Protein AF-A0A139IJT9-F1 (afdb_monomer)

Radius of gyration: 31.87 Å; Cα contacts (8 Å, |Δi|>4): 300; chains: 1; bounding box: 94×82×77 Å

Organism: NCBI:txid113226

Mean predicted aligned error: 17.64 Å

pLDDT: mean 74.81, std 27.07, range [26.08, 98.56]

Solvent-accessible surface area (backbone atoms only — not comparable to full-atom values): 23731 Å² total; per-residue (Å²): 140,81,83,89,80,87,85,88,84,86,91,84,90,89,86,79,89,86,88,83,82,89,83,91,84,87,86,88,82,85,86,82,88,84,89,81,90,80,89,80,88,77,82,82,78,90,74,86,84,81,86,84,83,85,89,87,87,83,92,83,89,82,85,87,80,92,75,94,77,82,87,76,87,79,82,94,80,88,83,84,88,76,68,88,77,76,73,82,78,80,89,88,90,90,89,87,88,88,88,87,82,89,81,96,64,80,80,74,47,62,68,52,73,66,59,45,50,51,52,51,50,55,52,36,74,78,42,70,85,52,47,64,72,57,44,52,53,46,43,36,70,78,69,54,40,60,73,55,68,67,59,48,55,73,76,45,77,50,50,70,63,70,74,36,78,76,80,61,78,70,50,59,68,57,50,29,58,72,38,63,57,55,91,58,29,40,63,54,50,54,56,43,41,76,73,42,96,34,70,45,75,47,76,32,72,86,74,34,26,32,36,31,32,55,32,74,74,52,41,52,56,45,52,55,24,48,58,56,46,63,76,52,47,92,68,71,52,82,89,44,33,65,64,51,36,69,32,67,48,54,44,53,50,47,23,52,53,51,36,50,30,60,73,72,70,51,54,70,69,55,58,26,36,52,47,22,54,40,59,67,35,63,49,88,65,42,69,84,41,67,66,74,49,70,62,71,70,36,52,51,54,50,50,52,48,50,52,53,50,51,53,53,50,56,60,45,53,74,40,90,72,33,63,82,78,51,59,53,49,98,86,66,49,75,64,83,49,58,75,60,67,32,88,73,20,60,50,46,28,35,16,38,59,90,79,66,65,56,71,79,47,76,113

Secondary structure (DSSP, 8-state):
--------------------------------------------------PPPP----------------PPPPP--------SSSSS-----------------SPP----HHHHHHHHHHHHHH-TT--HHHHHHHHHHHS-----HHHHHHHS--HHHHHS-TTS---HHHHHHHHT--SSHHHHHHHHHHH-SSSEEEPPSTTEEEEEEE-HHHHHHHHHHHHHHHTTGGG--GGGHHHHHT-HHHHHHHHHHHHHHHHHT--HHHHHHHHHHHH-S-GGGSPPPGGG--SHHHHHHHHHHHHHHHHHHHHHTTSTTGGGTS-B-TTS-B---HHHHSTT-EEEEEEETTTS--EEEE-

Structure (mmCIF, N/CA/C/O backbone):
data_AF-A0A139IJT9-F1
#
_entry.id   AF-A0A139IJT9-F1
#
loop_
_atom_site.group_PDB
_atom_site.id
_atom_site.type_symbol
_atom_site.label_atom_id
_atom_site.label_alt_id
_atom_site.label_comp_id
_atom_site.label_asym_id
_atom_site.label_entity_id
_atom_site.label_seq_id
_atom_site.pdbx_PDB_ins_code
_atom_site.Cartn_x
_atom_site.Cartn_y
_atom_site.Cartn_z
_atom_site.occupancy
_atom_site.B_iso_or_equiv
_atom_site.auth_seq_id
_atom_site.auth_comp_id
_atom_site.auth_asym_id
_atom_site.auth_atom_id
_atom_site.pdbx_PDB_model_num
ATOM 1 N N . MET A 1 1 ? -44.123 -50.759 -25.591 1.00 40.34 1 MET A N 1
ATOM 2 C CA . MET A 1 1 ? -42.936 -51.430 -26.160 1.00 40.34 1 MET A CA 1
ATOM 3 C C . MET A 1 1 ? -41.703 -50.668 -25.683 1.00 40.34 1 MET A C 1
ATOM 5 O O . MET A 1 1 ? -41.450 -49.578 -26.165 1.00 40.34 1 MET A O 1
ATOM 9 N N . THR A 1 2 ? -41.331 -50.909 -24.425 1.00 38.38 2 THR A N 1
ATOM 10 C CA . THR A 1 2 ? -40.143 -51.664 -23.953 1.00 38.38 2 THR A CA 1
ATOM 11 C C . THR A 1 2 ? -38.855 -50.833 -23.957 1.00 38.38 2 THR A C 1
ATOM 13 O O . THR A 1 2 ? -38.176 -50.696 -24.966 1.00 38.38 2 THR A O 1
ATOM 16 N N . ARG A 1 3 ? -38.552 -50.288 -22.769 1.00 34.94 3 ARG A N 1
ATOM 17 C CA . ARG A 1 3 ? -37.244 -49.775 -22.333 1.00 34.94 3 ARG A CA 1
ATOM 18 C C . ARG A 1 3 ? -36.203 -50.904 -22.323 1.00 34.94 3 ARG A C 1
ATOM 20 O O . ARG A 1 3 ? -36.586 -52.033 -22.017 1.00 34.94 3 ARG A O 1
ATOM 27 N N . PRO A 1 4 ? -34.905 -50.594 -22.433 1.00 52.00 4 PRO A N 1
ATOM 28 C CA . PRO A 1 4 ? -33.875 -51.346 -21.748 1.00 52.00 4 PRO A CA 1
ATOM 29 C C . PRO A 1 4 ? -33.523 -50.683 -20.412 1.00 52.00 4 PRO A C 1
ATOM 31 O O . PRO A 1 4 ? -33.522 -49.463 -20.244 1.00 52.00 4 PRO A O 1
ATOM 34 N N . SER A 1 5 ? -33.276 -51.551 -19.448 1.00 44.78 5 SER A N 1
ATOM 35 C CA . SER A 1 5 ? -33.033 -51.302 -18.038 1.00 44.78 5 SER A CA 1
ATOM 36 C C . SER A 1 5 ? -31.647 -51.810 -17.645 1.00 44.78 5 SER A C 1
ATOM 38 O O . SER A 1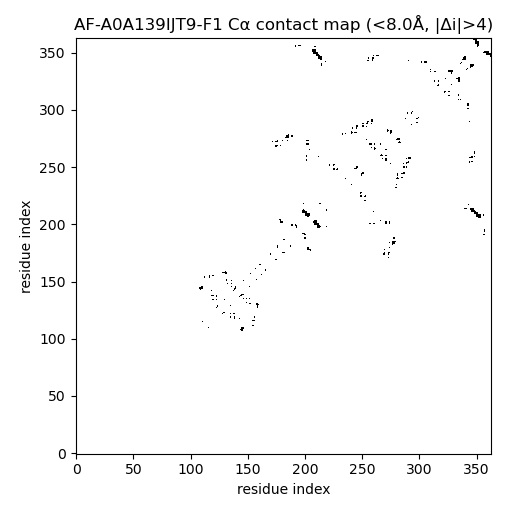 5 ? -31.200 -52.802 -18.213 1.00 44.78 5 SER A O 1
ATOM 40 N N . GLN A 1 6 ? -31.125 -51.243 -16.551 1.00 35.94 6 GLN A N 1
ATOM 41 C CA . GLN A 1 6 ? -30.057 -51.762 -15.678 1.00 35.94 6 GLN A CA 1
ATOM 42 C C . GLN A 1 6 ? -28.614 -51.537 -16.187 1.00 35.94 6 GLN A C 1
ATOM 44 O O . GLN A 1 6 ? -28.361 -51.607 -17.377 1.00 35.94 6 GLN A O 1
ATOM 49 N N . GLN A 1 7 ? -27.620 -51.212 -15.351 1.00 35.75 7 GLN A N 1
ATOM 50 C CA . GLN A 1 7 ? -27.376 -51.767 -14.018 1.00 35.75 7 GLN A CA 1
ATOM 51 C C . GLN A 1 7 ? -26.461 -50.863 -13.161 1.00 35.75 7 GLN A C 1
ATOM 53 O O . GLN A 1 7 ? -25.491 -50.280 -13.635 1.00 35.75 7 GLN A O 1
ATOM 58 N N . THR A 1 8 ? -26.810 -50.775 -11.882 1.00 35.06 8 THR A N 1
ATOM 59 C CA . THR A 1 8 ? -26.098 -50.193 -10.734 1.00 35.06 8 THR A CA 1
ATOM 60 C C . THR A 1 8 ? -24.976 -51.099 -10.223 1.00 35.06 8 THR A C 1
ATOM 62 O O . THR A 1 8 ? -25.246 -52.282 -10.048 1.00 35.06 8 THR A O 1
ATOM 65 N N . LEU A 1 9 ? -23.816 -50.546 -9.831 1.00 32.44 9 LEU A N 1
ATOM 66 C CA . LEU A 1 9 ? -22.894 -51.145 -8.845 1.00 32.44 9 LEU A CA 1
ATOM 67 C C . LEU A 1 9 ? -22.107 -50.057 -8.063 1.00 32.44 9 LEU A C 1
ATOM 69 O O . LEU A 1 9 ? -21.167 -49.457 -8.566 1.00 32.44 9 LEU A O 1
ATOM 73 N N . PHE A 1 10 ? -22.505 -49.847 -6.807 1.00 33.88 10 PHE A N 1
ATOM 74 C CA . PHE A 1 10 ? -21.671 -49.539 -5.622 1.00 33.88 10 PHE A CA 1
ATOM 75 C C . PHE A 1 10 ? -21.824 -50.768 -4.672 1.00 33.88 10 PHE A C 1
ATOM 77 O O . PHE A 1 10 ? -22.701 -51.582 -4.988 1.00 33.88 10 PHE A O 1
ATOM 84 N N . PRO A 1 11 ? -21.138 -50.959 -3.508 1.00 50.78 11 PRO A N 1
ATOM 85 C CA . PRO A 1 11 ? -20.193 -50.108 -2.746 1.00 50.78 11 PRO A CA 1
ATOM 86 C C . PRO A 1 11 ? -18.984 -50.866 -2.094 1.00 50.78 11 PRO A C 1
ATOM 88 O O . PRO A 1 11 ? -18.877 -52.085 -2.193 1.00 50.78 11 PRO A O 1
ATOM 91 N N . ARG A 1 12 ? -18.120 -50.147 -1.345 1.00 30.75 12 ARG A N 1
ATOM 92 C CA . ARG A 1 12 ? -17.499 -50.509 -0.027 1.00 30.75 12 ARG A CA 1
ATOM 93 C C . ARG A 1 12 ? -16.519 -49.384 0.372 1.00 30.75 12 ARG A C 1
ATOM 95 O O . ARG A 1 12 ? -15.622 -49.085 -0.399 1.00 30.75 12 ARG A O 1
ATOM 102 N N . ALA A 1 13 ? -16.735 -48.567 1.407 1.00 32.38 13 ALA A N 1
ATOM 103 C CA . ALA A 1 13 ? -16.759 -48.823 2.856 1.00 32.38 13 ALA A CA 1
ATOM 104 C C . ALA A 1 13 ? -15.424 -49.359 3.413 1.00 32.38 13 ALA A C 1
ATOM 106 O O . ALA A 1 13 ? -15.151 -50.551 3.315 1.00 32.38 13 ALA A O 1
ATOM 107 N N . PHE A 1 14 ? -14.650 -48.478 4.057 1.00 31.69 14 PHE A N 1
ATOM 108 C CA . PHE A 1 14 ? -13.677 -48.835 5.092 1.00 31.69 14 PHE A CA 1
ATOM 109 C C . PHE A 1 14 ? -13.904 -47.940 6.315 1.00 31.69 14 PHE A C 1
ATOM 111 O O . PHE A 1 14 ? -13.906 -46.716 6.216 1.00 31.69 14 PHE A O 1
ATOM 118 N N . SER A 1 15 ? -14.134 -48.596 7.450 1.00 31.03 15 SER A N 1
ATOM 119 C CA . SER A 1 15 ? -14.224 -48.051 8.801 1.00 31.03 15 SER A CA 1
ATOM 120 C C . SER A 1 15 ? -13.345 -48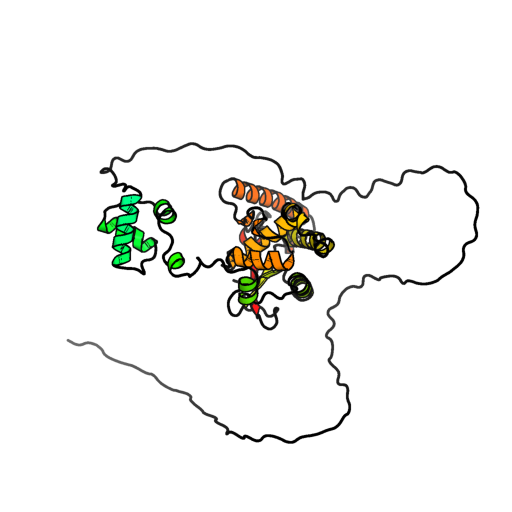.927 9.693 1.00 31.03 15 SER A C 1
ATOM 122 O O . SER A 1 15 ? -13.458 -50.150 9.639 1.00 31.03 15 SER A O 1
ATOM 124 N N . SER A 1 16 ? -12.490 -48.304 10.500 1.00 37.50 16 SER A N 1
ATOM 125 C CA . SER A 1 16 ? -11.920 -48.848 11.742 1.00 37.50 16 SER A CA 1
ATOM 126 C C . SER A 1 16 ? -11.414 -47.640 12.542 1.00 37.50 16 SER A C 1
ATOM 128 O O . SER A 1 16 ? -10.511 -46.946 12.088 1.00 37.50 16 SER A O 1
ATOM 130 N N . HIS A 1 17 ? -12.132 -47.146 13.552 1.00 30.83 17 HIS A N 1
ATOM 131 C CA . HIS A 1 17 ? -12.050 -47.571 14.957 1.00 30.83 17 HIS A CA 1
ATOM 132 C C . HIS A 1 17 ? -10.615 -47.696 15.482 1.00 30.83 17 HIS A C 1
ATOM 134 O O . HIS A 1 17 ? -9.912 -48.635 15.132 1.00 30.83 17 HIS A O 1
ATOM 140 N N . ASN A 1 18 ? -10.246 -46.779 16.382 1.00 34.12 18 ASN A N 1
ATOM 141 C CA . ASN A 1 18 ? -9.656 -47.121 17.675 1.00 34.12 18 ASN A CA 1
ATOM 142 C C . ASN A 1 18 ? -9.930 -45.996 18.688 1.00 34.12 18 ASN A C 1
ATOM 144 O O . ASN A 1 18 ? -9.450 -44.877 18.546 1.00 34.12 18 ASN A O 1
ATOM 148 N N . ASN A 1 19 ? -10.732 -46.340 19.698 1.00 31.88 19 ASN A N 1
ATOM 149 C CA . ASN A 1 19 ? -10.865 -45.652 20.980 1.00 31.88 19 ASN A CA 1
ATOM 150 C C . ASN A 1 19 ? -9.776 -46.188 21.917 1.00 31.88 19 ASN A C 1
ATOM 152 O O . ASN A 1 19 ? -9.662 -47.407 22.038 1.00 31.88 19 ASN A O 1
ATOM 156 N N . ILE A 1 20 ? -9.073 -45.317 22.647 1.00 34.50 20 ILE A N 1
ATOM 157 C CA . ILE A 1 20 ? -8.470 -45.672 23.940 1.00 34.50 20 ILE A CA 1
ATOM 158 C C . ILE A 1 20 ? -8.784 -44.573 24.967 1.00 34.50 20 ILE A C 1
ATOM 160 O O . ILE A 1 20 ? -8.373 -43.425 24.851 1.00 34.50 20 ILE A O 1
ATOM 164 N N . THR A 1 21 ? -9.593 -45.025 25.916 1.00 34.97 21 THR A N 1
ATOM 165 C CA . THR A 1 21 ? -9.855 -44.719 27.325 1.00 34.97 21 THR A CA 1
ATOM 166 C C . THR A 1 21 ? -9.106 -43.593 28.061 1.00 34.97 21 THR A C 1
ATOM 168 O O . THR A 1 21 ? -7.887 -43.468 28.037 1.00 34.97 21 THR A O 1
ATOM 171 N N . THR A 1 22 ? -9.929 -42.883 28.836 1.00 36.56 22 THR A N 1
ATOM 172 C CA . THR A 1 22 ? -9.721 -41.954 29.959 1.00 36.56 22 THR A CA 1
ATOM 173 C C . THR A 1 22 ? -8.789 -42.425 31.082 1.00 36.56 22 THR A C 1
ATOM 175 O O . THR A 1 22 ? -8.814 -43.594 31.466 1.00 36.56 22 THR A O 1
ATOM 178 N N . GLY A 1 23 ? -8.117 -41.463 31.723 1.00 31.36 23 GLY A N 1
ATOM 179 C CA . GLY A 1 23 ? -7.545 -41.594 33.064 1.00 31.36 23 GLY A CA 1
ATOM 180 C C . GLY A 1 23 ? -7.299 -40.222 33.702 1.00 31.36 23 GLY A C 1
ATOM 181 O O . GLY A 1 23 ? -6.311 -39.569 33.384 1.00 31.36 23 GLY A O 1
ATOM 182 N N . ASP A 1 24 ? -8.210 -39.803 34.582 1.00 37.66 24 ASP A N 1
ATOM 183 C CA . ASP A 1 24 ? -8.034 -38.709 35.547 1.00 37.66 24 ASP A CA 1
ATOM 184 C C . ASP A 1 24 ? -7.067 -39.129 36.657 1.00 37.66 24 ASP A C 1
ATOM 186 O O . ASP A 1 24 ? -7.291 -40.178 37.251 1.00 37.66 24 ASP A O 1
ATOM 190 N N . LEU A 1 25 ? -6.092 -38.280 37.010 1.00 33.06 25 LEU A N 1
ATOM 191 C CA . LEU A 1 25 ? -5.573 -38.105 38.377 1.00 33.06 25 LEU A CA 1
ATOM 192 C C . LEU A 1 25 ? -4.878 -36.730 38.505 1.00 33.06 25 LEU A C 1
ATOM 194 O O . LEU A 1 25 ? -3.973 -36.397 37.745 1.00 33.06 25 LEU A O 1
ATOM 198 N N . THR A 1 26 ? -5.262 -35.961 39.523 1.00 41.19 26 THR A N 1
ATOM 199 C CA . THR A 1 26 ? -4.488 -34.857 40.135 1.00 41.19 26 THR A CA 1
ATOM 200 C C . THR A 1 26 ? -4.443 -35.103 41.654 1.00 41.19 26 THR A C 1
ATOM 202 O O . THR A 1 26 ? -5.217 -35.935 42.133 1.00 41.19 26 THR A O 1
ATOM 205 N N . PRO A 1 27 ? -3.686 -34.344 42.472 1.00 52.50 27 PRO A N 1
ATOM 206 C CA . PRO A 1 27 ? -2.373 -33.716 42.280 1.00 52.50 27 PRO A CA 1
ATOM 207 C C . PRO A 1 27 ? -1.363 -34.185 43.362 1.00 52.50 27 PRO A C 1
ATOM 209 O O . PRO A 1 27 ? -1.748 -34.732 44.393 1.00 52.50 27 PRO A O 1
ATOM 212 N N . SER A 1 28 ? -0.064 -33.918 43.188 1.00 34.84 28 SER A N 1
ATOM 213 C CA . SER A 1 28 ? 0.890 -33.955 44.308 1.00 34.84 28 SER A CA 1
ATOM 214 C C . SER A 1 28 ? 2.011 -32.933 44.133 1.00 34.84 28 SER A C 1
ATOM 216 O O . SER A 1 28 ? 2.464 -32.639 43.030 1.00 34.84 28 SER A O 1
ATOM 218 N N . THR A 1 29 ? 2.382 -32.374 45.272 1.00 38.41 29 THR A N 1
ATOM 219 C CA . THR A 1 29 ? 3.179 -31.183 45.528 1.00 38.41 29 THR A CA 1
ATOM 220 C C . THR A 1 29 ? 4.680 -31.495 45.610 1.00 38.41 29 THR A C 1
ATOM 222 O O . THR A 1 29 ? 5.066 -32.591 45.999 1.00 38.41 29 THR A O 1
ATOM 225 N N . ALA A 1 30 ? 5.477 -30.437 45.413 1.00 34.50 30 ALA A N 1
ATOM 226 C CA . ALA A 1 30 ? 6.831 -30.195 45.932 1.00 34.50 30 ALA A CA 1
ATOM 227 C C . ALA A 1 30 ? 8.058 -30.719 45.153 1.00 34.50 30 ALA A C 1
ATOM 229 O O . ALA A 1 30 ? 8.360 -31.904 45.138 1.00 34.50 30 ALA A O 1
ATOM 230 N N . GLY A 1 31 ? 8.863 -29.747 44.699 1.00 30.61 31 GLY A N 1
ATOM 231 C CA . GLY A 1 31 ? 10.256 -29.611 45.142 1.00 30.61 31 GLY A CA 1
ATOM 232 C C . GLY A 1 31 ? 11.359 -30.056 44.178 1.00 30.61 31 GLY A C 1
ATOM 233 O O . GLY A 1 31 ? 11.404 -31.209 43.774 1.00 30.61 31 GLY A O 1
ATOM 234 N N . GLY A 1 32 ? 12.327 -29.159 43.957 1.00 29.41 32 GLY A N 1
ATOM 235 C CA . GLY A 1 32 ? 13.734 -29.544 43.802 1.00 29.41 32 GLY A CA 1
ATOM 236 C C . GLY A 1 32 ? 14.366 -29.324 42.430 1.00 29.41 32 GLY A C 1
ATOM 237 O O . GLY A 1 32 ? 14.219 -30.140 41.533 1.00 29.41 32 GLY A O 1
ATOM 238 N N . ASP A 1 33 ? 15.096 -28.213 42.337 1.00 32.12 33 ASP A N 1
ATOM 239 C CA . ASP A 1 33 ? 16.368 -27.966 41.643 1.00 32.12 33 ASP A CA 1
ATOM 240 C C . ASP A 1 33 ? 16.975 -29.040 40.715 1.00 32.12 33 ASP A C 1
ATOM 242 O O . ASP A 1 33 ? 17.171 -30.191 41.095 1.00 32.12 33 ASP A O 1
ATOM 246 N N . GLY A 1 34 ? 17.520 -28.565 39.584 1.00 29.56 34 GLY A N 1
ATOM 247 C CA . GLY A 1 34 ? 18.830 -29.030 39.110 1.00 29.56 34 GLY A CA 1
ATOM 248 C C . GLY A 1 34 ? 18.932 -29.499 37.653 1.00 29.56 34 GLY A C 1
ATOM 249 O O . GLY A 1 34 ? 18.408 -30.540 37.291 1.00 29.56 34 GLY A O 1
ATOM 250 N N . TYR A 1 35 ? 19.764 -28.778 36.888 1.00 30.22 35 TYR A N 1
ATOM 251 C CA . TYR A 1 35 ? 20.588 -29.245 35.757 1.00 30.22 35 TYR A CA 1
ATOM 252 C C . TYR A 1 35 ? 19.923 -29.785 34.470 1.00 30.22 35 TYR A C 1
ATOM 254 O O . TYR A 1 35 ? 19.440 -30.907 34.396 1.00 30.22 35 TYR A O 1
ATOM 262 N N . SER A 1 36 ? 20.134 -29.088 33.350 1.00 31.91 36 SER A N 1
ATOM 263 C CA . SER A 1 36 ? 21.249 -29.365 32.415 1.00 31.91 36 SER A CA 1
ATOM 264 C C . SER A 1 36 ? 20.932 -28.930 30.981 1.00 31.91 36 SER A C 1
ATOM 266 O O . SER A 1 36 ? 19.805 -28.991 30.495 1.00 31.91 36 SER A O 1
ATOM 268 N N . GLU A 1 37 ? 21.984 -28.448 30.328 1.00 33.97 37 GLU A N 1
ATOM 269 C CA . GLU A 1 37 ? 22.053 -28.004 28.944 1.00 33.97 37 GLU A CA 1
ATOM 270 C C . GLU A 1 37 ? 21.679 -29.107 27.944 1.00 33.97 37 GLU A C 1
ATOM 272 O O . GLU A 1 37 ? 22.133 -30.243 28.044 1.00 33.97 37 GLU A O 1
ATOM 277 N N . SER A 1 38 ? 20.950 -28.743 26.887 1.00 32.47 38 SER A N 1
ATOM 278 C CA . SER A 1 38 ? 21.023 -29.461 25.610 1.00 32.47 38 SER A CA 1
ATOM 279 C C . SER A 1 38 ? 20.731 -28.533 24.426 1.00 32.47 38 SER A C 1
ATOM 281 O O . SER A 1 38 ? 19.603 -28.173 24.102 1.00 32.47 38 SER A O 1
ATOM 283 N N . SER A 1 39 ? 21.836 -28.110 23.809 1.00 32.31 39 SER A N 1
ATOM 284 C CA . SER A 1 39 ? 22.076 -28.027 22.364 1.00 32.31 39 SER A CA 1
ATOM 285 C C . SER A 1 39 ? 20.861 -27.890 21.432 1.00 32.31 39 SER A C 1
ATOM 287 O O . SER A 1 39 ? 20.214 -28.878 21.090 1.00 32.31 39 SER A O 1
ATOM 289 N N . TRP A 1 40 ? 20.672 -26.692 20.872 1.00 31.02 40 TRP A N 1
ATOM 290 C CA . TRP A 1 40 ? 19.952 -26.508 19.608 1.00 31.02 40 TRP A CA 1
ATOM 291 C C . TRP A 1 40 ? 20.919 -26.036 18.521 1.00 31.02 40 TRP A C 1
ATOM 293 O O . TRP A 1 40 ? 21.498 -24.949 18.578 1.00 31.02 40 TRP A O 1
ATOM 303 N N . SER A 1 41 ? 21.102 -26.899 17.524 1.00 31.36 41 SER A N 1
ATOM 304 C CA . SER A 1 41 ? 21.912 -26.677 16.332 1.00 31.36 41 SER A CA 1
ATOM 305 C C . SER A 1 41 ? 21.342 -25.533 15.486 1.00 31.36 41 SER A C 1
ATOM 307 O O . SER A 1 41 ? 20.293 -25.661 14.856 1.00 31.36 41 SER A O 1
ATOM 309 N N . ARG A 1 42 ? 22.064 -24.408 15.426 1.00 31.55 42 ARG A N 1
ATOM 310 C CA . ARG A 1 42 ? 21.803 -23.318 14.474 1.00 31.55 42 ARG A CA 1
ATOM 311 C C . ARG A 1 42 ? 22.230 -23.740 13.067 1.00 31.55 42 ARG A C 1
ATOM 313 O O . ARG A 1 42 ? 23.417 -23.955 12.820 1.00 31.55 42 ARG A O 1
ATOM 320 N N . ARG A 1 43 ? 21.288 -23.770 12.119 1.00 31.28 43 ARG A N 1
ATOM 321 C CA . ARG A 1 43 ? 21.617 -23.653 10.690 1.00 31.28 43 ARG A CA 1
ATOM 322 C C . ARG A 1 43 ? 22.039 -22.209 10.420 1.00 31.28 43 ARG A C 1
ATOM 324 O O . ARG A 1 43 ? 21.290 -21.278 10.700 1.00 31.28 43 ARG A O 1
ATOM 331 N N . LYS A 1 44 ? 23.261 -22.037 9.919 1.00 29.95 44 LYS A N 1
ATOM 332 C CA . LYS A 1 44 ? 23.812 -20.757 9.463 1.00 29.95 44 LYS A CA 1
ATOM 333 C C . LYS A 1 44 ? 23.166 -20.388 8.123 1.00 29.95 44 LYS A C 1
ATOM 335 O O . LYS A 1 44 ? 23.411 -21.072 7.136 1.00 29.95 44 LYS A O 1
ATOM 340 N N . CYS A 1 45 ? 22.399 -19.302 8.082 1.00 29.78 45 CYS A N 1
ATOM 341 C CA . CYS A 1 45 ? 22.263 -18.503 6.865 1.00 29.78 45 CYS A CA 1
ATOM 342 C C . CYS A 1 45 ? 23.436 -17.520 6.834 1.00 29.78 45 CYS A C 1
ATOM 344 O O . CYS A 1 45 ? 23.696 -16.823 7.813 1.00 29.78 45 CYS A O 1
ATOM 346 N N . SER A 1 46 ? 24.183 -17.527 5.736 1.00 28.98 46 SER A N 1
ATOM 347 C CA . SER A 1 46 ? 25.327 -16.658 5.484 1.00 28.98 46 SER A CA 1
ATOM 348 C C . SER A 1 46 ? 24.876 -15.205 5.328 1.00 28.98 46 SER A C 1
ATOM 350 O O . SER A 1 46 ? 24.247 -14.871 4.325 1.00 28.98 46 SER A O 1
ATOM 352 N N . SER A 1 47 ? 25.224 -14.342 6.284 1.00 29.73 47 SER A N 1
ATOM 353 C CA . SER A 1 47 ? 25.294 -12.899 6.056 1.00 29.73 47 SER A CA 1
ATOM 354 C C . SER A 1 47 ? 26.759 -12.487 5.947 1.00 29.73 47 SER A C 1
ATOM 356 O O . SER A 1 47 ? 27.612 -12.864 6.752 1.00 29.73 47 SER A O 1
ATOM 358 N N . THR A 1 48 ? 27.059 -11.762 4.880 1.00 30.75 48 THR A N 1
ATOM 359 C CA . THR A 1 48 ? 28.375 -11.204 4.593 1.00 30.75 48 THR A CA 1
ATOM 360 C C . THR A 1 48 ? 28.639 -10.059 5.573 1.00 30.75 48 THR A C 1
ATOM 362 O O . THR A 1 48 ? 27.843 -9.128 5.676 1.00 30.75 48 THR A O 1
ATOM 365 N N . HIS A 1 49 ? 29.737 -10.161 6.322 1.00 28.58 49 HIS A N 1
ATOM 366 C CA . HIS A 1 49 ? 30.188 -9.184 7.310 1.00 28.58 49 HIS A CA 1
ATOM 367 C C . HIS A 1 49 ? 30.538 -7.830 6.671 1.00 28.58 49 HIS A C 1
ATOM 369 O O . HIS A 1 49 ? 31.352 -7.772 5.753 1.00 28.58 49 HIS A O 1
ATOM 375 N N . PHE A 1 50 ? 30.006 -6.745 7.239 1.00 28.47 50 PHE A N 1
ATOM 376 C CA . PHE A 1 50 ? 30.645 -5.427 7.244 1.00 28.47 50 PHE A CA 1
ATOM 377 C C . PHE A 1 50 ? 31.194 -5.212 8.660 1.00 28.47 50 PHE A C 1
ATOM 379 O O . PHE A 1 50 ? 30.451 -5.281 9.639 1.00 28.47 50 PHE A O 1
ATOM 386 N N . SER A 1 51 ? 32.510 -5.058 8.774 1.00 30.61 51 SER A N 1
ATOM 387 C CA . SER A 1 51 ? 33.245 -4.930 10.032 1.00 30.61 51 SER A CA 1
ATOM 388 C C . SER A 1 51 ? 33.138 -3.517 10.606 1.00 30.61 51 SER A C 1
ATOM 390 O O . SER A 1 51 ? 33.596 -2.557 9.988 1.00 30.61 51 SER A O 1
ATOM 392 N N . THR A 1 52 ? 32.582 -3.407 11.810 1.00 30.16 52 THR A N 1
ATOM 393 C CA . THR A 1 52 ? 32.744 -2.278 12.730 1.00 30.16 52 THR A CA 1
ATOM 394 C C . THR A 1 52 ? 34.115 -2.358 13.401 1.00 30.16 52 THR A C 1
ATOM 396 O O . THR A 1 52 ? 34.491 -3.407 13.921 1.00 30.16 52 THR A O 1
ATOM 399 N N . LEU A 1 53 ? 34.861 -1.251 13.372 1.00 31.44 53 LEU A N 1
ATOM 400 C CA . LEU A 1 53 ? 36.107 -1.078 14.114 1.00 31.44 53 LEU A CA 1
ATOM 401 C C . LEU A 1 53 ? 35.851 -0.448 15.486 1.00 31.44 53 LEU A C 1
ATOM 403 O O . LEU A 1 53 ? 34.892 0.291 15.702 1.00 31.44 53 LEU A O 1
ATOM 407 N N . ASP A 1 54 ? 36.751 -0.834 16.375 1.00 28.19 54 ASP A N 1
ATOM 408 C CA . ASP A 1 54 ? 36.711 -0.831 17.826 1.00 28.19 54 ASP A CA 1
ATOM 409 C C . ASP A 1 54 ? 36.921 0.556 18.456 1.00 28.19 54 ASP A C 1
ATOM 411 O O . ASP A 1 54 ? 37.590 1.428 17.897 1.00 28.19 54 ASP A O 1
ATOM 415 N N . SER A 1 55 ? 36.367 0.735 19.653 1.00 29.39 55 SER A N 1
ATOM 416 C CA . SER A 1 55 ? 36.520 1.921 20.497 1.00 29.39 55 SER A CA 1
ATOM 417 C C . SER A 1 55 ? 37.323 1.557 21.741 1.00 29.39 55 SER A C 1
ATOM 419 O O . SER A 1 55 ? 36.832 0.810 22.578 1.00 29.39 55 SER A O 1
ATOM 421 N N . SER A 1 56 ? 38.517 2.130 21.905 1.00 29.72 56 SER A N 1
ATOM 422 C CA . SER A 1 56 ? 39.019 2.720 23.164 1.00 29.72 56 SER A CA 1
ATOM 423 C C . SER A 1 56 ? 40.544 2.875 23.148 1.00 29.72 56 SER A C 1
ATOM 425 O O . SER A 1 56 ? 41.271 1.917 22.916 1.00 29.72 56 SER A O 1
ATOM 427 N N . LEU A 1 57 ? 41.039 4.082 23.444 1.00 29.69 57 LEU A N 1
ATOM 428 C CA . LEU A 1 57 ? 41.896 4.356 24.608 1.00 29.69 57 LEU A CA 1
ATOM 429 C C . LEU A 1 57 ? 42.319 5.834 24.671 1.00 29.69 57 LEU A C 1
ATOM 431 O O . LEU A 1 57 ? 42.236 6.592 23.713 1.00 29.69 57 LEU A O 1
ATOM 435 N N . TYR A 1 58 ? 42.678 6.214 25.889 1.00 29.14 58 TYR A N 1
ATOM 436 C CA . TYR A 1 58 ? 42.617 7.524 26.529 1.00 29.14 58 TYR A CA 1
ATOM 437 C C . TYR A 1 58 ? 43.984 8.258 26.507 1.00 29.14 58 TYR A C 1
ATOM 439 O O . TYR A 1 58 ? 45.022 7.606 26.488 1.00 29.14 58 TYR A O 1
ATOM 447 N N . LEU A 1 59 ? 43.930 9.589 26.696 1.00 29.42 59 LEU A N 1
ATOM 448 C CA . LEU A 1 59 ? 44.943 10.527 27.248 1.00 29.42 59 LEU A CA 1
ATOM 449 C C . LEU A 1 59 ? 46.038 11.131 26.350 1.00 29.42 59 LEU A C 1
ATOM 451 O O . LEU A 1 59 ? 46.897 10.441 25.820 1.00 29.42 59 LEU A O 1
ATOM 455 N N . GLY A 1 60 ? 46.105 12.473 26.391 1.00 26.08 60 GLY A N 1
ATOM 456 C CA . GLY A 1 60 ? 47.365 13.218 26.283 1.00 26.08 60 GLY A CA 1
ATOM 457 C C . GLY A 1 60 ? 47.308 14.506 25.461 1.00 26.08 60 GLY A C 1
ATOM 458 O O . GLY A 1 60 ? 47.786 14.527 24.335 1.00 26.08 60 GLY A O 1
ATOM 459 N N . ILE A 1 61 ? 46.787 15.599 26.032 1.00 32.59 61 ILE A N 1
ATOM 460 C CA . ILE A 1 61 ? 47.032 16.961 25.518 1.00 32.59 61 ILE A CA 1
ATOM 461 C C . ILE A 1 61 ? 48.445 17.389 25.949 1.00 32.59 61 ILE A C 1
ATOM 463 O O . ILE A 1 61 ? 48.767 17.294 27.135 1.00 32.59 61 ILE A O 1
ATOM 467 N N . PRO A 1 62 ? 49.252 17.937 25.027 1.00 31.73 62 PRO A N 1
ATOM 468 C CA . PRO A 1 62 ? 49.839 19.244 25.303 1.00 31.73 62 PRO A CA 1
ATOM 469 C C . PRO A 1 62 ? 49.624 20.229 24.147 1.00 31.73 62 PRO A C 1
ATOM 471 O O . PRO A 1 62 ? 49.452 19.867 22.986 1.00 31.73 62 PRO A O 1
ATOM 474 N N . ALA A 1 63 ? 49.592 21.503 24.519 1.00 31.48 63 ALA A N 1
ATOM 475 C CA . ALA A 1 63 ? 49.264 22.637 23.673 1.00 31.48 63 ALA A CA 1
ATOM 476 C C . ALA A 1 63 ? 50.422 23.111 22.767 1.00 31.48 63 ALA A C 1
ATOM 478 O O . ALA A 1 63 ? 51.590 22.950 23.114 1.00 31.48 63 ALA A O 1
ATOM 479 N N . LEU A 1 64 ? 50.011 23.861 21.728 1.00 29.27 64 LEU A N 1
ATOM 480 C CA . LEU A 1 64 ? 50.736 24.829 20.872 1.00 29.27 64 LEU A CA 1
ATOM 481 C C . LEU A 1 64 ? 51.454 24.284 19.617 1.00 29.27 64 LEU A C 1
ATOM 483 O O . LEU A 1 64 ? 51.920 23.150 19.636 1.00 29.27 64 LEU A O 1
ATOM 487 N N . PRO A 1 65 ? 51.671 25.108 18.560 1.00 38.19 65 PRO A N 1
ATOM 488 C CA . PRO A 1 65 ? 51.091 26.415 18.213 1.00 38.19 65 PRO A CA 1
ATOM 489 C C . PRO A 1 65 ? 50.385 26.413 16.835 1.00 38.19 65 PRO A C 1
ATOM 491 O O . PRO A 1 65 ? 50.552 25.514 16.017 1.00 38.19 65 PRO A O 1
ATOM 494 N N . ALA A 1 66 ? 49.602 27.459 16.564 1.00 42.59 66 ALA A N 1
ATOM 495 C CA . ALA A 1 66 ? 48.997 27.701 15.255 1.00 42.59 66 ALA A CA 1
ATOM 496 C C . ALA A 1 66 ? 50.051 27.956 14.161 1.00 42.59 66 ALA A C 1
ATOM 498 O O . ALA A 1 66 ? 51.005 28.704 14.396 1.00 42.59 66 ALA A O 1
ATOM 499 N N . PRO A 1 67 ? 49.793 27.480 12.932 1.00 42.16 67 PRO A N 1
ATOM 500 C CA . PRO A 1 67 ? 50.167 28.230 11.749 1.00 42.16 67 PRO A CA 1
ATOM 501 C C . PRO A 1 67 ? 48.954 28.492 10.847 1.00 42.16 67 PRO A C 1
ATOM 503 O O . PRO A 1 67 ? 48.157 27.613 10.529 1.00 42.16 67 PRO A O 1
ATOM 506 N N . LEU A 1 68 ? 48.858 29.750 10.422 1.00 41.28 68 LEU A N 1
ATOM 507 C CA . LEU A 1 68 ? 48.180 30.183 9.205 1.00 41.28 68 LEU A CA 1
ATOM 508 C C . LEU A 1 68 ? 48.577 29.272 8.040 1.00 41.28 68 LEU A C 1
ATOM 510 O O . LEU A 1 68 ? 49.774 29.114 7.823 1.00 41.28 68 LEU A O 1
ATOM 514 N N . LEU A 1 69 ? 47.607 28.747 7.283 1.00 34.84 69 LEU A N 1
ATOM 515 C CA . LEU A 1 69 ? 47.729 28.432 5.852 1.00 34.84 69 LEU A CA 1
ATOM 516 C C . LEU A 1 69 ? 46.356 28.042 5.271 1.00 34.84 69 LEU A C 1
ATOM 518 O O . LEU A 1 69 ? 45.743 27.055 5.663 1.00 34.84 69 LEU A O 1
ATOM 522 N N . SER A 1 70 ? 45.893 28.895 4.355 1.00 36.91 70 SER A N 1
ATOM 523 C CA . SER A 1 70 ? 45.083 28.620 3.157 1.00 36.91 70 SER A CA 1
ATOM 524 C C . SER A 1 70 ? 44.347 27.274 3.063 1.00 36.91 70 SER A C 1
ATOM 526 O O . SER A 1 70 ? 44.973 26.233 2.876 1.00 36.91 70 SER A O 1
ATOM 528 N N . HIS A 1 71 ? 43.013 27.329 3.021 1.00 34.69 71 HIS A N 1
ATOM 529 C CA . HIS A 1 71 ? 42.172 26.253 2.493 1.00 34.69 71 HIS A CA 1
ATOM 530 C C . HIS A 1 71 ? 42.462 26.012 1.001 1.00 34.69 71 HIS A C 1
ATOM 532 O O . HIS A 1 71 ? 42.251 26.927 0.202 1.00 34.69 71 HIS A O 1
ATOM 538 N N . PRO A 1 72 ? 42.855 24.798 0.580 1.00 36.47 72 PRO A N 1
ATOM 539 C CA . PRO A 1 72 ? 42.552 24.326 -0.758 1.00 36.47 72 PRO A CA 1
ATOM 540 C C . PRO A 1 72 ? 41.119 23.778 -0.782 1.00 36.47 72 PRO A C 1
ATOM 542 O O . PRO A 1 72 ? 40.666 23.117 0.155 1.00 36.47 72 PRO A O 1
ATOM 545 N N . ALA A 1 73 ? 40.404 24.088 -1.860 1.00 44.25 73 ALA A N 1
ATOM 546 C CA . ALA A 1 73 ? 39.083 23.560 -2.158 1.00 44.25 73 ALA A CA 1
ATOM 547 C C . ALA A 1 73 ? 39.096 22.021 -2.136 1.00 44.25 73 ALA A C 1
ATOM 549 O O . ALA A 1 73 ? 39.912 21.390 -2.809 1.00 44.25 73 ALA A O 1
ATOM 550 N N . ALA A 1 74 ? 38.189 21.428 -1.360 1.00 33.12 74 ALA A N 1
ATOM 551 C CA . ALA A 1 74 ? 37.883 20.008 -1.447 1.00 33.12 74 ALA A CA 1
ATOM 552 C C . ALA A 1 74 ? 36.973 19.752 -2.670 1.00 33.12 74 ALA A C 1
ATOM 554 O O . ALA A 1 74 ? 36.138 20.603 -2.987 1.00 33.12 74 ALA A O 1
ATOM 555 N N . PRO A 1 75 ? 37.147 18.618 -3.370 1.00 37.81 75 PRO A N 1
ATOM 556 C CA . PRO A 1 75 ? 36.575 18.381 -4.690 1.00 37.81 75 PRO A CA 1
ATOM 557 C C . PRO A 1 75 ? 35.070 18.085 -4.646 1.00 37.81 75 PRO A C 1
ATOM 559 O O . PRO A 1 75 ? 34.589 17.304 -3.826 1.00 37.81 75 PRO A O 1
ATOM 562 N N . GLU A 1 76 ? 34.345 18.688 -5.589 1.00 40.97 76 GLU A N 1
ATOM 563 C CA . GLU A 1 76 ? 32.974 18.344 -5.967 1.00 40.97 76 GLU A CA 1
ATOM 564 C C . GLU A 1 76 ? 32.928 16.918 -6.530 1.00 40.97 76 GLU A C 1
ATOM 566 O O . GLU A 1 76 ? 33.178 16.714 -7.715 1.00 40.97 76 GLU A O 1
ATOM 571 N N . HIS A 1 77 ? 32.617 15.915 -5.707 1.00 38.75 77 HIS A N 1
ATOM 572 C CA . HIS A 1 77 ? 32.332 14.576 -6.237 1.00 38.75 77 HIS A CA 1
ATOM 573 C C . HIS A 1 77 ? 31.184 13.811 -5.566 1.00 38.75 77 HIS A C 1
ATOM 575 O O . HIS A 1 77 ? 31.025 12.629 -5.834 1.00 38.75 77 HIS A O 1
ATOM 581 N N . ASP A 1 78 ? 30.318 14.487 -4.803 1.00 38.47 78 ASP A N 1
ATOM 582 C CA . ASP A 1 78 ? 29.136 13.870 -4.171 1.00 38.47 78 ASP A CA 1
ATOM 583 C C . ASP A 1 78 ? 27.837 14.642 -4.469 1.00 38.47 78 ASP A C 1
ATOM 585 O O . ASP A 1 78 ? 27.095 15.042 -3.569 1.00 38.47 78 ASP A O 1
ATOM 589 N N . ARG A 1 79 ? 27.542 14.887 -5.754 1.00 40.22 79 ARG A N 1
ATOM 590 C CA . ARG A 1 79 ? 26.337 15.634 -6.169 1.00 40.22 79 ARG A CA 1
ATOM 591 C C . ARG A 1 79 ? 25.484 14.968 -7.256 1.00 40.22 79 ARG A C 1
ATOM 593 O O . ARG A 1 79 ? 24.809 15.667 -7.998 1.00 40.22 79 ARG A O 1
ATOM 600 N N . GLU A 1 80 ? 25.450 13.635 -7.307 1.00 38.91 80 GLU A N 1
ATOM 601 C CA . GLU A 1 80 ? 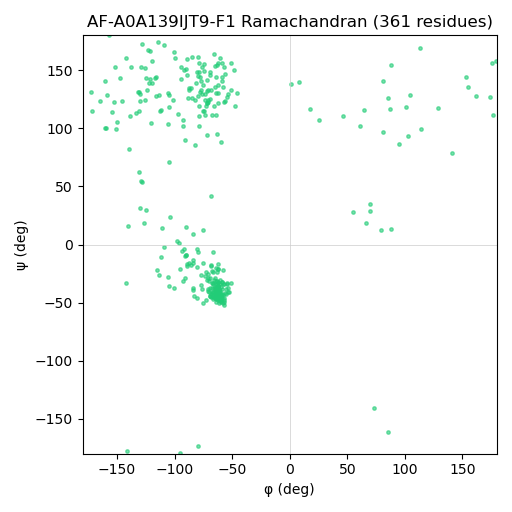24.613 12.877 -8.266 1.00 38.91 80 GLU A CA 1
ATOM 602 C C . GLU A 1 80 ? 23.654 11.851 -7.625 1.00 38.91 80 GLU A C 1
ATOM 604 O O . GLU A 1 80 ? 23.287 10.852 -8.235 1.00 38.91 80 GLU A O 1
ATOM 609 N N . LEU A 1 81 ? 23.179 12.092 -6.398 1.00 38.72 81 LEU A N 1
ATOM 610 C CA . LEU A 1 81 ? 22.092 11.295 -5.796 1.00 38.72 81 LEU A CA 1
ATOM 611 C C . LEU A 1 81 ? 20.967 12.179 -5.231 1.00 38.72 81 LEU A C 1
ATOM 613 O O . LEU A 1 81 ? 20.570 12.081 -4.072 1.00 38.72 81 LEU A O 1
ATOM 617 N N . LEU A 1 82 ? 20.447 13.047 -6.095 1.00 38.53 82 LEU A N 1
ATOM 618 C CA . LEU A 1 82 ? 19.219 13.843 -5.981 1.00 38.53 82 LEU A CA 1
ATOM 619 C C . LEU A 1 82 ? 18.689 13.914 -7.435 1.00 38.53 82 LEU A C 1
ATOM 621 O O . LEU A 1 82 ? 19.455 14.294 -8.307 1.00 38.53 82 LEU A O 1
ATOM 625 N N . THR A 1 83 ? 17.481 13.512 -7.832 1.00 42.38 83 THR A N 1
ATOM 626 C CA . THR A 1 83 ? 16.223 13.338 -7.108 1.00 42.38 83 THR A CA 1
ATOM 627 C C . THR A 1 83 ? 15.231 12.511 -7.936 1.00 42.38 83 THR A C 1
ATOM 629 O O . THR A 1 83 ? 14.828 12.901 -9.023 1.00 42.38 83 THR A O 1
ATOM 632 N N . TRP A 1 84 ? 14.737 11.400 -7.383 1.00 40.34 84 TRP A N 1
ATOM 633 C CA . TRP A 1 84 ? 13.472 10.803 -7.849 1.00 40.34 84 TRP A CA 1
ATOM 634 C C . TRP A 1 84 ? 12.244 11.595 -7.360 1.00 40.34 84 TRP A C 1
ATOM 636 O O . TRP A 1 84 ? 11.150 11.435 -7.885 1.00 40.34 84 TRP A O 1
ATOM 646 N N . ASN A 1 85 ? 12.417 12.471 -6.363 1.00 40.06 85 ASN A N 1
ATOM 647 C CA . ASN A 1 85 ? 11.316 13.204 -5.734 1.00 40.06 85 ASN A CA 1
ATOM 648 C C . ASN A 1 85 ? 10.968 14.544 -6.407 1.00 40.06 85 ASN A C 1
ATOM 650 O O . ASN A 1 85 ? 9.862 15.025 -6.182 1.00 40.06 85 ASN A O 1
ATOM 654 N N . ASP A 1 86 ? 11.847 15.132 -7.228 1.00 37.72 86 ASP A N 1
ATOM 655 C CA . ASP A 1 86 ? 11.607 16.470 -7.805 1.00 37.72 86 ASP A CA 1
ATOM 656 C C . ASP A 1 86 ? 10.878 16.430 -9.158 1.00 37.72 86 ASP A C 1
ATOM 658 O O . ASP A 1 86 ? 10.451 17.465 -9.656 1.00 37.72 86 ASP A O 1
ATOM 662 N N . VAL A 1 87 ? 10.698 15.246 -9.755 1.00 44.53 87 VAL A N 1
ATOM 663 C CA . VAL A 1 87 ? 10.103 15.096 -11.098 1.00 44.53 87 VAL A CA 1
ATOM 664 C C . VAL A 1 87 ? 8.565 15.004 -11.061 1.00 44.53 87 VAL A C 1
ATOM 666 O O . VAL A 1 87 ? 7.912 15.260 -12.061 1.00 44.53 87 VAL A O 1
ATOM 669 N N . VAL A 1 88 ? 7.952 14.734 -9.901 1.00 42.41 88 VAL A N 1
ATOM 670 C CA . VAL A 1 88 ? 6.524 14.345 -9.778 1.00 42.41 88 VAL A CA 1
ATOM 671 C C . VAL A 1 88 ? 5.559 15.542 -9.588 1.00 42.41 88 VAL A C 1
ATOM 673 O O . VAL A 1 88 ? 4.413 15.375 -9.173 1.00 42.41 88 VAL A O 1
ATOM 676 N N . LEU A 1 89 ? 5.986 16.781 -9.851 1.00 35.41 89 LEU A N 1
ATOM 677 C CA . LEU A 1 89 ? 5.180 17.987 -9.592 1.00 35.41 89 LEU A CA 1
ATOM 678 C C . LEU A 1 89 ? 5.133 18.944 -10.790 1.00 35.41 89 LEU A C 1
ATOM 680 O O . LEU A 1 89 ? 5.525 20.099 -10.670 1.00 35.41 89 LEU A O 1
ATOM 684 N N . ASP A 1 90 ? 4.592 18.510 -11.927 1.00 38.69 90 ASP A N 1
ATOM 685 C CA . ASP A 1 90 ? 4.041 19.462 -12.895 1.00 38.69 90 ASP A CA 1
ATOM 686 C C . ASP A 1 90 ? 2.915 18.841 -13.737 1.00 38.69 90 ASP A C 1
ATOM 688 O O . ASP A 1 90 ? 2.905 17.644 -14.001 1.00 38.69 90 ASP A O 1
ATOM 692 N N . THR A 1 91 ? 2.002 19.696 -14.198 1.00 37.00 91 THR A N 1
ATOM 693 C CA . THR A 1 91 ? 0.917 19.472 -15.174 1.00 37.00 91 THR A CA 1
ATOM 694 C C . THR A 1 91 ? -0.492 19.132 -14.653 1.00 37.00 91 THR A C 1
ATOM 696 O O . THR A 1 91 ? -0.981 18.006 -14.637 1.00 37.00 91 THR A O 1
ATOM 699 N N . ARG A 1 92 ? -1.246 20.205 -14.373 1.00 32.84 92 ARG A N 1
ATOM 700 C CA . ARG A 1 92 ? -2.709 20.265 -14.544 1.00 32.84 92 ARG A CA 1
ATOM 701 C C . ARG A 1 92 ? -3.024 21.109 -15.782 1.00 32.84 92 ARG A C 1
ATOM 703 O O . ARG A 1 92 ? -2.553 22.240 -15.861 1.00 32.84 92 ARG A O 1
ATOM 710 N N . THR A 1 93 ? -3.876 20.619 -16.693 1.00 31.08 93 THR A N 1
ATOM 711 C CA . THR A 1 93 ? -5.189 21.203 -17.095 1.00 31.08 93 THR A CA 1
ATOM 712 C C . THR A 1 93 ? -5.607 20.786 -18.527 1.00 31.08 93 THR A C 1
ATOM 714 O O . THR A 1 93 ? -4.850 20.974 -19.473 1.00 31.08 93 THR A O 1
ATOM 717 N N . LYS A 1 94 ? -6.901 20.422 -18.651 1.00 32.81 94 LYS A N 1
ATOM 718 C CA . LYS A 1 94 ? -7.830 20.430 -19.817 1.00 32.81 94 LYS A CA 1
ATOM 719 C C . LYS A 1 94 ? -8.066 19.086 -20.515 1.00 32.81 94 LYS A C 1
ATOM 721 O O . LYS A 1 94 ? -7.151 18.554 -21.112 1.00 32.81 94 LYS A O 1
ATOM 726 N N . VAL A 1 95 ? -9.326 18.622 -20.516 1.00 29.91 95 VAL A N 1
ATOM 727 C CA . VAL A 1 95 ? -10.230 18.493 -21.691 1.00 29.91 95 VAL A CA 1
ATOM 728 C C . VAL A 1 95 ? -11.633 18.089 -21.191 1.00 29.91 95 VAL A C 1
ATOM 730 O O . VAL A 1 95 ? -11.770 17.145 -20.421 1.00 29.91 95 VAL A O 1
ATOM 733 N N . SER A 1 96 ? -12.686 18.773 -21.646 1.00 29.25 96 SER A N 1
ATOM 734 C CA . SER A 1 96 ? -14.048 18.221 -21.692 1.00 29.25 96 SER A CA 1
ATOM 735 C C . SER A 1 96 ? -14.825 18.903 -22.810 1.00 29.25 96 SER A C 1
ATOM 737 O O . SER A 1 96 ? -14.909 20.126 -22.819 1.00 29.25 96 SER A O 1
ATOM 739 N N . HIS A 1 97 ? -15.330 18.108 -23.749 1.00 30.83 97 HIS A N 1
ATOM 740 C CA . HIS A 1 97 ? -16.632 18.237 -24.411 1.00 30.83 97 HIS A CA 1
ATOM 741 C C . HIS A 1 97 ? -16.689 17.175 -25.510 1.00 30.83 97 HIS A C 1
ATOM 743 O O . HIS A 1 97 ? -15.766 17.109 -26.306 1.00 30.83 97 HIS A O 1
ATOM 749 N N . TYR A 1 98 ? -17.730 16.339 -25.527 1.00 27.70 98 TYR A N 1
ATOM 750 C CA . TYR A 1 98 ? -18.577 16.046 -26.692 1.00 27.70 98 TYR A CA 1
ATOM 751 C C . TYR A 1 98 ? -19.609 14.963 -26.347 1.00 27.70 98 TYR A C 1
ATOM 753 O O . TYR A 1 98 ? -19.380 14.125 -25.479 1.00 27.70 98 TYR A O 1
ATOM 761 N N . LEU A 1 99 ? -20.693 14.991 -27.130 1.00 29.33 99 LEU A N 1
ATOM 762 C CA . LEU A 1 99 ? -21.755 13.998 -27.328 1.00 29.33 99 LEU A CA 1
ATOM 763 C C . LEU A 1 99 ? -23.082 14.278 -26.611 1.00 29.33 99 LEU A C 1
ATOM 765 O O . LEU A 1 99 ? -23.347 13.820 -25.505 1.00 29.33 99 LEU A O 1
ATOM 769 N N . THR A 1 100 ? -23.973 14.930 -27.356 1.00 30.56 100 THR A N 1
ATOM 770 C CA . THR A 1 100 ? -25.403 14.615 -27.349 1.00 30.56 100 THR A CA 1
ATOM 771 C C . THR A 1 100 ? -25.846 14.477 -28.794 1.00 30.56 100 THR A C 1
ATOM 773 O O . THR A 1 100 ? -25.813 15.461 -29.531 1.00 30.56 100 THR A O 1
ATOM 776 N N . ASP A 1 101 ? -26.260 13.275 -29.181 1.00 31.00 101 ASP A N 1
ATOM 777 C CA . ASP A 1 101 ? -27.106 13.088 -30.350 1.00 31.00 101 ASP A CA 1
ATOM 778 C C . ASP A 1 101 ? -28.136 11.975 -30.098 1.00 31.00 101 ASP A C 1
ATOM 780 O O . ASP A 1 101 ? -28.045 11.195 -29.149 1.00 31.00 101 ASP A O 1
ATOM 784 N N . THR A 1 102 ? -29.169 12.023 -30.917 1.00 39.81 102 THR A N 1
ATOM 785 C CA . THR A 1 102 ? -30.594 11.853 -30.631 1.00 39.81 102 THR A CA 1
ATOM 786 C C . THR A 1 102 ? -31.130 10.414 -30.715 1.00 39.81 102 THR A C 1
ATOM 788 O O . THR A 1 102 ? -30.737 9.634 -31.575 1.00 39.81 102 THR A O 1
ATOM 791 N N . MET A 1 103 ? -32.105 10.073 -29.857 1.00 33.22 103 MET A N 1
ATOM 792 C CA . MET A 1 103 ? -32.956 8.873 -29.978 1.00 33.22 103 MET A CA 1
ATOM 793 C C . MET A 1 103 ? -34.411 9.234 -29.636 1.00 33.22 103 MET A C 1
ATOM 795 O O . MET A 1 103 ? -34.746 9.531 -28.489 1.00 33.22 103 MET A O 1
ATOM 799 N N . THR A 1 104 ? -35.275 9.216 -30.650 1.00 50.31 104 THR A N 1
ATOM 800 C CA . THR A 1 104 ? -36.730 9.409 -30.580 1.00 50.31 104 THR A CA 1
ATOM 801 C C . THR A 1 104 ? -37.426 8.100 -30.195 1.00 50.31 104 THR A C 1
ATOM 803 O O . THR A 1 104 ? -37.867 7.327 -31.041 1.00 50.31 104 THR A O 1
ATOM 806 N N . GLY A 1 105 ? -37.522 7.849 -28.889 1.00 53.53 105 GLY A N 1
ATOM 807 C CA . GLY A 1 105 ? -38.435 6.866 -28.293 1.00 53.53 105 GLY A CA 1
ATOM 808 C C . GLY A 1 105 ? -39.574 7.556 -27.526 1.00 53.53 105 GLY A C 1
ATOM 809 O O . GLY A 1 105 ? -39.523 8.776 -27.347 1.00 53.53 105 GLY A O 1
ATOM 810 N N . PRO A 1 106 ? -40.601 6.814 -27.057 1.00 62.41 106 PRO A N 1
ATOM 811 C CA . PRO A 1 106 ? -41.563 7.348 -26.092 1.00 62.41 106 PRO A CA 1
ATOM 812 C C . PRO A 1 106 ? -40.796 7.969 -24.921 1.00 62.41 106 PRO A C 1
ATOM 814 O O . PRO A 1 106 ? -39.825 7.375 -24.448 1.00 62.41 106 PRO A O 1
ATOM 817 N N . ALA A 1 107 ? -41.188 9.185 -24.522 1.00 58.38 107 ALA A N 1
ATOM 818 C CA . ALA A 1 107 ? -40.458 9.984 -23.543 1.00 58.38 107 ALA A CA 1
ATOM 819 C C . ALA A 1 107 ? -40.110 9.114 -22.322 1.00 58.38 107 ALA A C 1
ATOM 821 O O . ALA A 1 107 ? -41.026 8.559 -21.706 1.00 58.38 107 ALA A O 1
ATOM 822 N N . PRO A 1 108 ? -38.817 8.924 -21.996 1.00 73.06 108 PRO A N 1
ATOM 823 C CA . PRO A 1 108 ? -38.453 8.034 -20.911 1.00 73.06 108 PRO A CA 1
ATOM 824 C C . PRO A 1 108 ? -39.045 8.585 -19.617 1.00 73.06 108 PRO A C 1
ATOM 826 O O . PRO A 1 108 ? -38.898 9.770 -19.316 1.00 73.06 108 PRO A O 1
ATOM 829 N N . ASN A 1 109 ? -39.732 7.731 -18.861 1.00 83.75 109 ASN A N 1
ATOM 830 C CA . ASN A 1 109 ? -40.282 8.115 -17.571 1.00 83.75 109 ASN A CA 1
ATOM 831 C C . ASN A 1 109 ? -39.128 8.276 -16.570 1.00 83.75 109 ASN A C 1
ATOM 833 O O . ASN A 1 109 ? -38.631 7.293 -16.005 1.00 83.75 109 ASN A O 1
ATOM 837 N N . PHE A 1 110 ? -38.646 9.509 -16.424 1.00 90.12 110 PHE A N 1
ATOM 838 C CA . PHE A 1 110 ? -37.606 9.884 -15.476 1.00 90.12 110 PHE A CA 1
ATOM 839 C C . PHE A 1 110 ? -38.266 10.364 -14.179 1.00 90.12 110 PHE A C 1
ATOM 841 O O . PHE A 1 110 ? -38.714 11.510 -14.135 1.00 90.12 110 PHE A O 1
ATOM 848 N N . PRO A 1 111 ? -38.310 9.538 -13.119 1.00 93.06 111 PRO A N 1
ATOM 849 C CA . PRO A 1 111 ? -38.891 9.965 -11.852 1.00 93.06 111 PRO A CA 1
ATOM 850 C C . PRO A 1 111 ? -38.060 11.093 -11.239 1.00 93.06 111 PRO A C 1
ATOM 852 O O . PRO A 1 111 ? -36.838 11.165 -11.451 1.00 93.06 111 PRO A O 1
ATOM 855 N N . THR A 1 112 ? -38.696 11.934 -10.432 1.00 93.69 112 THR A N 1
ATOM 856 C CA . THR A 1 112 ? -38.008 12.833 -9.494 1.00 93.69 112 THR A CA 1
ATOM 857 C C . THR A 1 112 ? -37.283 12.031 -8.404 1.00 93.69 112 THR A C 1
ATOM 859 O O . THR A 1 112 ? -37.507 10.829 -8.241 1.00 93.69 112 THR A O 1
ATOM 862 N N . ASP A 1 113 ? -36.352 12.661 -7.678 1.00 92.31 113 ASP A N 1
ATOM 863 C CA . ASP A 1 113 ? -35.639 11.973 -6.590 1.00 92.31 113 ASP A CA 1
ATOM 864 C C . ASP A 1 113 ? -36.612 11.527 -5.481 1.00 92.31 113 ASP A C 1
ATOM 866 O O . ASP A 1 113 ? -36.468 10.420 -4.964 1.00 92.31 113 ASP A O 1
ATOM 870 N N . ASP A 1 114 ? -37.650 12.319 -5.193 1.00 91.56 114 ASP A N 1
ATOM 871 C CA . ASP A 1 114 ? -38.665 12.005 -4.179 1.00 91.56 114 ASP A CA 1
ATOM 872 C C . ASP A 1 114 ? -39.554 10.823 -4.588 1.00 91.56 114 ASP A C 1
ATOM 874 O O . ASP A 1 114 ? -39.743 9.891 -3.804 1.00 91.56 114 ASP A O 1
ATOM 878 N N . GLU A 1 115 ? -40.032 10.794 -5.836 1.00 93.44 115 GLU A N 1
ATOM 879 C CA . GLU A 1 115 ? -40.801 9.659 -6.376 1.00 93.44 115 GLU A CA 1
ATOM 880 C C . GLU A 1 115 ? -39.968 8.373 -6.394 1.00 93.44 115 GLU A C 1
ATOM 882 O O . GLU A 1 115 ? -40.459 7.288 -6.067 1.00 93.44 115 GLU A O 1
ATOM 887 N N . LEU A 1 116 ? -38.682 8.487 -6.742 1.00 94.94 116 LEU A N 1
ATOM 888 C CA . LEU A 1 116 ? -37.758 7.361 -6.727 1.00 94.94 116 LEU A CA 1
ATOM 889 C C . LEU A 1 116 ? -37.539 6.837 -5.303 1.00 94.94 116 LEU A C 1
ATOM 891 O O . LEU A 1 116 ? -37.568 5.623 -5.091 1.00 94.94 116 LEU A O 1
ATOM 895 N N . LEU A 1 117 ? -37.336 7.722 -4.325 1.00 92.75 117 LEU A N 1
ATOM 896 C CA . LEU A 1 117 ? -37.169 7.341 -2.921 1.00 92.75 117 LEU A CA 1
ATOM 897 C C . LEU A 1 117 ? -38.444 6.717 -2.346 1.00 92.75 117 LEU A C 1
ATOM 899 O O . LEU A 1 117 ? -38.360 5.712 -1.631 1.00 92.75 117 LEU A O 1
ATOM 903 N N . GLN A 1 118 ? -39.615 7.246 -2.701 1.00 95.75 118 GLN A N 1
ATOM 904 C CA . GLN A 1 118 ? -40.896 6.673 -2.303 1.00 95.75 118 GLN A CA 1
ATOM 905 C C . GLN A 1 118 ? -41.065 5.254 -2.861 1.00 95.75 118 GLN A C 1
ATOM 907 O O . GLN A 1 118 ? -41.299 4.327 -2.080 1.00 95.75 118 GLN A O 1
ATOM 912 N N . ALA A 1 119 ? -40.851 5.051 -4.165 1.00 95.56 119 ALA A N 1
ATOM 913 C CA . ALA A 1 119 ? -40.943 3.731 -4.794 1.00 95.56 119 ALA A CA 1
ATOM 914 C C . ALA A 1 119 ? -39.926 2.737 -4.207 1.00 95.56 119 ALA A C 1
ATOM 916 O O . ALA A 1 119 ? -40.249 1.582 -3.928 1.00 95.56 119 ALA A O 1
ATOM 917 N N . VAL A 1 120 ? -38.696 3.187 -3.938 1.00 94.50 120 VAL A N 1
ATOM 918 C CA . VAL A 1 120 ? -37.683 2.375 -3.244 1.00 94.50 120 VAL A CA 1
ATOM 919 C C . VAL A 1 120 ? -38.171 1.952 -1.858 1.00 94.50 120 VAL A C 1
ATOM 921 O O . VAL A 1 120 ? -37.971 0.798 -1.470 1.00 94.50 120 VAL A O 1
ATOM 924 N N . SER A 1 121 ? -38.808 2.860 -1.113 1.00 92.62 121 SER A N 1
ATOM 925 C CA . SER A 1 121 ? -39.344 2.560 0.217 1.00 92.62 121 SER A CA 1
ATOM 926 C C . SER A 1 121 ? -40.465 1.516 0.164 1.00 92.62 121 SER A C 1
ATOM 928 O O . SER A 1 121 ? -40.498 0.614 1.000 1.00 92.62 121 SER A O 1
ATOM 930 N N . GLU A 1 122 ? -41.338 1.581 -0.844 1.00 95.69 122 GLU A N 1
ATOM 931 C CA . GLU A 1 122 ? -42.433 0.629 -1.051 1.00 95.69 122 GLU A CA 1
ATOM 932 C C . GLU A 1 122 ? -41.906 -0.763 -1.408 1.00 95.69 122 GLU A C 1
ATOM 934 O O . GLU A 1 122 ? -42.294 -1.749 -0.775 1.00 95.69 122 GLU A O 1
ATOM 939 N N . VAL A 1 123 ? -40.949 -0.848 -2.340 1.00 95.12 123 VAL A N 1
ATOM 940 C CA . VAL A 1 123 ? -40.321 -2.124 -2.719 1.00 95.12 123 VAL A CA 1
ATOM 941 C C . VAL A 1 123 ? -39.584 -2.745 -1.531 1.00 95.12 123 VAL A C 1
ATOM 943 O O . VAL A 1 123 ? -39.693 -3.949 -1.297 1.00 95.12 123 VAL A O 1
ATOM 946 N N . ARG A 1 124 ? -38.879 -1.940 -0.727 1.00 90.94 124 ARG A N 1
ATOM 947 C CA . ARG A 1 124 ? -38.173 -2.434 0.467 1.00 90.94 124 ARG A CA 1
ATOM 948 C C . ARG A 1 124 ? -39.106 -2.858 1.599 1.00 90.94 124 ARG A C 1
ATOM 950 O O . ARG A 1 124 ? -38.767 -3.800 2.306 1.00 90.94 124 ARG A O 1
ATOM 957 N N . LYS A 1 125 ? -40.278 -2.230 1.758 1.00 90.44 125 LYS A N 1
ATOM 958 C CA . LYS A 1 125 ? -41.308 -2.699 2.708 1.00 90.44 125 LYS A CA 1
ATOM 959 C C . LYS A 1 125 ? -41.794 -4.108 2.367 1.00 90.44 125 LYS A C 1
ATOM 961 O O . LYS A 1 125 ? -42.105 -4.874 3.270 1.00 90.44 125 LYS A O 1
ATOM 966 N N . GLN A 1 126 ? -41.858 -4.443 1.079 1.00 94.00 126 GLN A N 1
ATOM 967 C CA . GLN A 1 126 ? -42.287 -5.763 0.617 1.00 94.00 126 GLN A CA 1
ATOM 968 C C . GLN A 1 126 ? -41.144 -6.785 0.622 1.00 94.00 126 GLN A C 1
ATOM 970 O O . GLN A 1 126 ? -41.369 -7.959 0.904 1.00 94.00 126 GLN A O 1
ATOM 975 N N . GLN A 1 127 ? -39.926 -6.357 0.279 1.00 93.62 127 GLN A N 1
ATOM 976 C CA . GLN A 1 127 ? -38.762 -7.230 0.125 1.00 93.62 127 GLN A CA 1
ATOM 977 C C . GLN A 1 127 ? -37.507 -6.558 0.719 1.00 93.62 127 GLN A C 1
ATOM 979 O O . GLN A 1 127 ? -36.722 -5.949 -0.015 1.00 93.62 127 GLN A O 1
ATOM 984 N N . PRO A 1 128 ? -37.299 -6.647 2.047 1.00 86.56 128 PRO A N 1
ATOM 985 C CA . PRO A 1 128 ? -36.233 -5.911 2.735 1.00 86.56 128 PRO A CA 1
ATOM 986 C C . PRO A 1 128 ? -34.818 -6.342 2.317 1.00 86.56 128 PRO A C 1
ATOM 988 O O . PRO A 1 128 ? -33.911 -5.516 2.278 1.00 86.56 128 PRO A O 1
ATOM 991 N N . GLU A 1 129 ? -34.645 -7.599 1.905 1.00 86.12 129 GLU A N 1
ATOM 992 C CA . GLU A 1 129 ? -33.348 -8.200 1.549 1.00 86.12 129 GLU A CA 1
ATOM 993 C C . GLU A 1 129 ? -32.900 -7.927 0.097 1.00 86.12 129 GLU A C 1
ATOM 995 O O . GLU A 1 129 ? -31.943 -8.529 -0.404 1.00 86.12 129 GLU A O 1
ATOM 1000 N N . LEU A 1 130 ? -33.592 -7.053 -0.646 1.00 88.56 130 LEU A N 1
ATOM 1001 C CA . LEU A 1 130 ? -33.263 -6.838 -2.055 1.00 88.56 130 LEU A CA 1
ATOM 1002 C C . LEU A 1 130 ? -31.973 -6.029 -2.242 1.00 88.56 130 LEU A C 1
ATOM 1004 O O . LEU A 1 130 ? -31.922 -4.814 -2.038 1.00 88.56 130 LEU A O 1
ATOM 1008 N N . GLY A 1 131 ? -30.936 -6.696 -2.752 1.00 86.00 131 GLY A N 1
ATOM 1009 C CA . GLY A 1 131 ? -29.726 -6.034 -3.23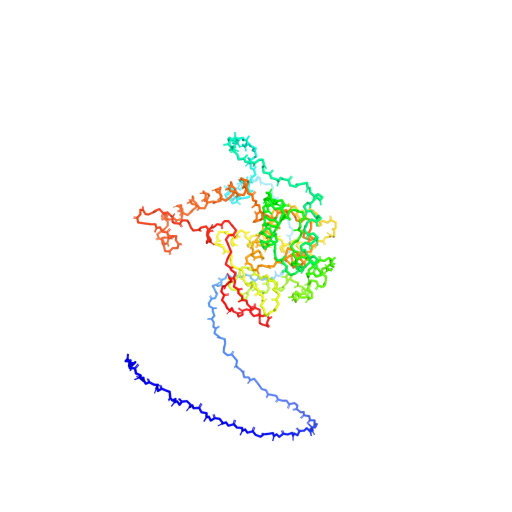6 1.00 86.00 131 GLY A CA 1
ATOM 1010 C C . GLY A 1 131 ? -30.013 -5.002 -4.340 1.00 86.00 131 GLY A C 1
ATOM 1011 O O . GLY A 1 131 ? -30.974 -5.124 -5.103 1.00 86.00 131 GLY A O 1
ATOM 1012 N N . ARG A 1 132 ? -29.149 -3.984 -4.460 1.00 90.62 132 ARG A N 1
ATOM 1013 C CA . ARG A 1 132 ? -29.362 -2.803 -5.325 1.00 90.62 132 ARG A CA 1
ATOM 1014 C C . ARG A 1 132 ? -29.631 -3.146 -6.799 1.00 90.62 132 ARG A C 1
ATOM 1016 O O . ARG A 1 132 ? -30.483 -2.515 -7.414 1.00 90.62 132 ARG A O 1
ATOM 1023 N N . SER A 1 133 ? -28.962 -4.154 -7.360 1.00 90.38 133 SER A N 1
ATOM 1024 C CA . SER A 1 133 ? -29.167 -4.569 -8.758 1.00 90.38 133 SER A CA 1
ATOM 1025 C C . SER A 1 133 ? -30.554 -5.179 -8.987 1.00 90.38 133 SER A C 1
ATOM 1027 O O . SER A 1 133 ? -31.195 -4.902 -9.999 1.00 90.38 133 SER A O 1
ATOM 1029 N N . LYS A 1 134 ? -31.061 -5.954 -8.018 1.00 94.19 134 LYS A N 1
ATOM 1030 C CA . LYS A 1 134 ? -32.431 -6.486 -8.057 1.00 94.19 134 LYS A CA 1
ATOM 1031 C C . LYS A 1 134 ? -33.453 -5.375 -7.825 1.00 94.19 134 LYS A C 1
ATOM 1033 O O . LYS A 1 134 ? -34.459 -5.337 -8.516 1.00 94.19 134 LYS A O 1
ATOM 1038 N N . LEU A 1 135 ? -33.153 -4.424 -6.935 1.00 94.31 135 LEU A N 1
ATOM 1039 C CA . LEU A 1 135 ? -33.988 -3.241 -6.698 1.00 94.31 135 LEU A CA 1
ATOM 1040 C C . LEU A 1 135 ? -34.151 -2.412 -7.978 1.00 94.31 135 LEU A C 1
ATOM 1042 O O . LEU A 1 135 ? -35.263 -2.034 -8.328 1.00 94.31 135 LEU A O 1
ATOM 1046 N N . LEU A 1 136 ? -33.060 -2.201 -8.720 1.00 94.62 136 LEU A N 1
ATOM 1047 C CA . LEU A 1 136 ? -33.079 -1.525 -10.017 1.00 94.62 136 LEU A CA 1
ATOM 1048 C C . LEU A 1 136 ? -33.976 -2.253 -11.033 1.00 94.62 136 LEU A C 1
ATOM 1050 O O . LEU A 1 136 ? -34.769 -1.611 -11.720 1.00 94.62 136 LEU A O 1
ATOM 1054 N N . ALA 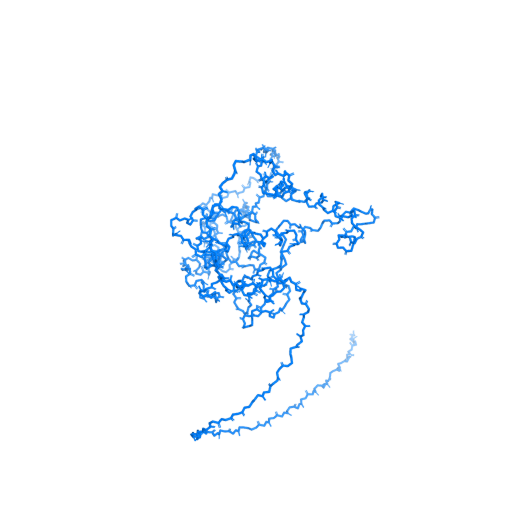A 1 137 ? -33.873 -3.583 -11.117 1.00 95.62 137 ALA A N 1
ATOM 1055 C CA . ALA A 1 137 ? -34.713 -4.390 -12.002 1.00 95.62 137 ALA A CA 1
ATOM 1056 C C . ALA A 1 137 ? -36.201 -4.316 -11.613 1.00 95.62 137 ALA A C 1
ATOM 1058 O O . ALA A 1 137 ? -37.057 -4.154 -12.487 1.00 95.62 137 ALA A O 1
ATOM 1059 N N . THR A 1 138 ? -36.509 -4.358 -10.314 1.00 95.94 138 THR A N 1
ATOM 1060 C CA . THR A 1 138 ? -37.882 -4.238 -9.805 1.00 95.94 138 THR A CA 1
ATOM 1061 C C . THR A 1 138 ? -38.468 -2.862 -10.111 1.00 95.94 138 THR A C 1
ATOM 1063 O O . THR A 1 138 ? -39.580 -2.787 -10.625 1.00 95.94 138 THR A O 1
ATOM 1066 N N . LEU A 1 139 ? -37.710 -1.779 -9.903 1.00 95.50 139 LEU A N 1
ATOM 1067 C CA . LEU A 1 139 ? -38.151 -0.411 -10.212 1.00 95.50 139 LEU A CA 1
ATOM 1068 C C . LEU A 1 139 ? -38.424 -0.210 -11.711 1.00 95.50 139 LEU A C 1
ATOM 1070 O O . LEU A 1 139 ? -39.411 0.421 -12.083 1.00 95.50 139 LEU A O 1
ATOM 1074 N N . ARG A 1 140 ? -37.594 -0.801 -12.579 1.00 95.00 140 ARG A N 1
ATOM 1075 C CA . ARG A 1 140 ? -37.816 -0.788 -14.035 1.00 95.00 140 ARG A CA 1
ATOM 1076 C C . ARG A 1 140 ? -39.063 -1.567 -14.443 1.00 95.00 140 ARG A C 1
ATOM 1078 O O . ARG A 1 140 ? -39.762 -1.150 -15.355 1.00 95.00 140 ARG A O 1
ATOM 1085 N N . THR A 1 141 ? -39.341 -2.683 -13.777 1.00 95.38 141 THR A N 1
ATOM 1086 C CA . THR A 1 141 ? -40.445 -3.576 -14.157 1.00 95.38 141 THR A CA 1
ATOM 1087 C C . THR A 1 141 ? -41.787 -3.098 -13.599 1.00 95.38 141 THR A C 1
ATOM 1089 O O . THR A 1 141 ? -42.775 -3.083 -14.324 1.00 95.38 141 THR A O 1
ATOM 1092 N N . GLN A 1 142 ? -41.834 -2.691 -12.326 1.00 95.62 142 GLN A N 1
ATOM 1093 C CA . GLN A 1 142 ? -43.076 -2.314 -11.639 1.00 95.62 142 GLN A CA 1
ATOM 1094 C C . GLN A 1 142 ? -43.487 -0.861 -11.899 1.00 95.62 142 GLN A C 1
ATOM 1096 O O . GLN A 1 142 ? -44.669 -0.595 -12.085 1.00 95.62 142 GLN A O 1
ATOM 1101 N N . TYR A 1 143 ? -42.525 0.066 -11.946 1.00 94.62 143 TYR A N 1
ATOM 1102 C CA . TYR A 1 143 ? -42.794 1.507 -12.060 1.00 94.62 143 TYR A CA 1
ATOM 1103 C C . TYR A 1 143 ? -42.410 2.083 -13.433 1.00 94.62 143 TYR A C 1
ATOM 1105 O O . TYR A 1 143 ? -42.603 3.269 -13.684 1.00 94.62 143 TYR A O 1
ATOM 1113 N N . GLN A 1 144 ? -41.853 1.257 -14.331 1.00 93.88 144 GLN A N 1
ATOM 1114 C CA . GLN A 1 144 ? -41.362 1.671 -15.656 1.00 93.88 144 GLN A CA 1
ATOM 1115 C C . GLN A 1 144 ? -40.341 2.823 -15.594 1.00 93.88 144 GLN A C 1
ATOM 1117 O O . GLN A 1 144 ? -40.207 3.613 -16.527 1.00 93.88 144 GLN A O 1
ATOM 1122 N N . PHE A 1 145 ? -39.604 2.930 -14.484 1.00 94.75 145 PHE A N 1
ATOM 1123 C CA . PHE A 1 145 ? -38.639 4.005 -14.281 1.00 94.75 145 PHE A CA 1
ATOM 1124 C C . PHE A 1 145 ? -37.386 3.816 -15.130 1.00 94.75 145 PHE A C 1
ATOM 1126 O O . PHE A 1 145 ? -36.710 2.785 -15.068 1.00 94.75 145 PHE A O 1
ATOM 1133 N N . THR A 1 146 ? -37.009 4.871 -15.850 1.00 93.38 146 THR A N 1
ATOM 1134 C CA . THR A 1 146 ? -35.724 4.944 -16.548 1.00 93.38 146 THR A CA 1
ATOM 1135 C C . THR A 1 146 ? -34.687 5.567 -15.617 1.00 93.38 146 THR A C 1
ATOM 1137 O O . THR A 1 146 ? -34.516 6.781 -15.555 1.00 93.38 146 THR A O 1
ATOM 1140 N N . ILE A 1 147 ? -34.000 4.726 -14.842 1.00 93.50 147 ILE A N 1
ATOM 1141 C CA . ILE A 1 147 ? -32.984 5.149 -13.866 1.00 93.50 147 ILE A CA 1
ATOM 1142 C C . ILE A 1 147 ? -31.622 4.503 -14.144 1.00 93.50 147 ILE A C 1
ATOM 1144 O O . ILE A 1 147 ? -31.521 3.311 -14.469 1.00 93.50 147 ILE A O 1
ATOM 1148 N N . SER A 1 148 ? -30.563 5.306 -14.005 1.00 93.25 148 SER A N 1
ATOM 1149 C CA . SER A 1 148 ? -29.179 4.839 -14.060 1.00 93.25 148 SER A CA 1
ATOM 1150 C C . SER A 1 148 ? -28.765 4.226 -12.722 1.00 93.25 148 SER A C 1
ATOM 1152 O O . SER A 1 148 ? -29.210 4.647 -11.651 1.00 93.25 148 SER A O 1
ATOM 1154 N N . GLU A 1 149 ? -27.872 3.238 -12.769 1.00 90.44 149 GLU A N 1
ATOM 1155 C CA . GLU A 1 149 ? -27.347 2.600 -11.559 1.00 90.44 149 GLU A CA 1
ATOM 1156 C C . GLU A 1 149 ? -26.585 3.597 -10.673 1.00 90.44 149 GLU A C 1
ATOM 1158 O O . GLU A 1 149 ? -26.669 3.530 -9.449 1.00 90.44 149 GLU A O 1
ATOM 1163 N N . GLN A 1 150 ? -25.910 4.579 -11.280 1.00 87.88 150 GLN A N 1
ATOM 1164 C CA . GLN A 1 150 ? -25.214 5.648 -10.560 1.00 87.88 150 GLN A CA 1
ATOM 1165 C C . GLN A 1 150 ? -26.177 6.532 -9.758 1.00 87.88 150 GLN A C 1
ATOM 1167 O O . GLN A 1 150 ? -25.906 6.823 -8.591 1.00 87.88 150 GLN A O 1
ATOM 1172 N N . ARG A 1 151 ? -27.319 6.924 -10.344 1.00 91.38 151 ARG A N 1
ATOM 1173 C CA . ARG A 1 151 ? -28.336 7.724 -9.645 1.00 91.38 151 ARG A CA 1
ATOM 1174 C C . ARG A 1 151 ? -28.937 6.938 -8.482 1.00 91.38 151 ARG A C 1
ATOM 1176 O O . ARG A 1 151 ? -29.003 7.454 -7.369 1.00 91.38 151 ARG A O 1
ATOM 1183 N N . LEU A 1 152 ? -29.264 5.663 -8.705 1.00 92.44 152 LEU A N 1
ATOM 1184 C CA . LEU A 1 152 ? -29.748 4.782 -7.640 1.00 92.44 152 LEU A CA 1
ATOM 1185 C C . LEU A 1 152 ? -28.689 4.579 -6.541 1.00 92.44 152 LEU A C 1
ATOM 1187 O O . LEU A 1 152 ? -29.024 4.577 -5.361 1.00 92.44 152 LEU A O 1
ATOM 1191 N N . LYS A 1 153 ? -27.405 4.456 -6.900 1.00 88.69 153 LYS A N 1
ATOM 1192 C CA . LYS A 1 153 ? -26.290 4.339 -5.945 1.00 88.69 153 LYS A CA 1
ATOM 1193 C C . LYS A 1 153 ? -26.131 5.589 -5.077 1.00 88.69 153 LYS A C 1
ATOM 1195 O O . LYS A 1 153 ? -25.802 5.438 -3.904 1.00 88.69 153 LYS A O 1
ATOM 1200 N N . LYS A 1 154 ? -26.366 6.781 -5.636 1.00 88.69 154 LYS A N 1
ATOM 1201 C CA . LYS A 1 154 ? -26.281 8.063 -4.919 1.00 88.69 154 LYS A CA 1
ATOM 1202 C C . LYS A 1 154 ? -27.418 8.240 -3.908 1.00 88.69 154 LYS A C 1
ATOM 1204 O O . LYS A 1 154 ? -27.172 8.727 -2.813 1.00 88.69 154 LYS A O 1
ATOM 1209 N N . LEU A 1 155 ? -28.636 7.848 -4.280 1.00 87.69 155 LEU A N 1
ATOM 1210 C CA . LEU A 1 155 ? -29.840 8.088 -3.475 1.00 87.69 155 LEU A CA 1
ATOM 1211 C C . LEU A 1 155 ? -30.155 6.954 -2.496 1.00 87.69 155 LEU A C 1
ATOM 1213 O O . LEU A 1 155 ? -30.743 7.189 -1.447 1.00 87.69 155 LEU A O 1
ATOM 1217 N N . VAL A 1 156 ? -29.766 5.721 -2.827 1.00 86.62 156 VAL A N 1
ATOM 1218 C CA . VAL A 1 156 ? -30.117 4.532 -2.049 1.00 86.62 156 VAL A CA 1
ATOM 1219 C C . VAL A 1 156 ? -28.844 3.833 -1.572 1.00 86.62 156 VAL A C 1
ATOM 1221 O O . VAL A 1 156 ? -28.188 3.132 -2.360 1.00 86.62 156 VAL A O 1
ATOM 1224 N N . PRO A 1 157 ? -28.486 3.963 -0.281 1.00 73.56 157 PRO A N 1
ATOM 1225 C CA . PRO A 1 157 ? -27.414 3.188 0.333 1.00 73.56 157 PRO A CA 1
ATOM 1226 C C . PRO A 1 157 ? -27.667 1.686 0.161 1.00 73.56 157 PRO A C 1
ATOM 1228 O O . PRO A 1 157 ? -28.815 1.226 0.106 1.00 73.56 157 PRO A O 1
ATOM 1231 N N . SER A 1 158 ? -26.592 0.907 0.020 1.00 68.44 158 SER A N 1
ATOM 1232 C CA . SER A 1 158 ? -26.704 -0.546 -0.146 1.00 68.44 158 SER A CA 1
ATOM 1233 C C . SER A 1 158 ? -27.430 -1.135 1.066 1.00 68.44 158 SER A C 1
ATOM 1235 O O . SER A 1 158 ? -27.221 -0.654 2.172 1.00 68.44 158 SER A O 1
ATOM 1237 N N . VAL A 1 159 ? -28.266 -2.165 0.894 1.00 59.09 159 VAL A N 1
ATOM 1238 C CA . VAL A 1 159 ? -28.916 -2.846 2.038 1.00 59.09 159 VAL A CA 1
ATOM 1239 C C . VAL A 1 159 ? -27.860 -3.411 2.996 1.00 59.09 159 VAL A C 1
ATOM 1241 O O . VAL A 1 159 ? -28.012 -3.320 4.208 1.00 59.09 159 VAL A O 1
ATOM 1244 N N . ASN A 1 160 ? -26.704 -3.821 2.467 1.00 50.28 160 ASN A N 1
ATOM 1245 C CA . ASN A 1 160 ? -25.546 -4.212 3.275 1.00 50.28 160 ASN A CA 1
ATOM 1246 C C . ASN A 1 160 ? -24.980 -3.061 4.125 1.00 50.28 160 ASN A C 1
ATOM 1248 O O . ASN A 1 160 ? -24.356 -3.334 5.134 1.00 50.28 160 ASN A O 1
ATOM 1252 N N . ALA A 1 161 ? -25.204 -1.796 3.751 1.00 51.31 161 ALA A N 1
ATOM 1253 C CA . ALA A 1 161 ? -24.823 -0.627 4.550 1.00 51.31 161 ALA A CA 1
ATOM 1254 C C . ALA A 1 161 ? -25.872 -0.264 5.621 1.00 51.31 161 ALA A C 1
ATOM 1256 O O . ALA A 1 161 ? -25.570 0.508 6.520 1.00 51.31 161 ALA A O 1
ATOM 1257 N N . LEU A 1 162 ? -27.099 -0.794 5.520 1.00 47.22 162 LEU A N 1
ATOM 1258 C CA . LEU A 1 162 ? -28.160 -0.629 6.524 1.00 47.22 162 LEU A CA 1
ATOM 1259 C C . LEU A 1 162 ? -28.173 -1.776 7.544 1.00 47.22 162 LEU A C 1
ATOM 1261 O O . LEU A 1 162 ? -28.511 -1.548 8.700 1.00 47.22 162 LEU A O 1
ATOM 1265 N N . ASN A 1 163 ? -27.782 -2.984 7.123 1.00 47.38 163 ASN A N 1
ATOM 1266 C CA . ASN A 1 163 ? -27.661 -4.161 7.992 1.00 47.38 163 ASN A CA 1
ATOM 1267 C C . ASN A 1 163 ? -26.258 -4.320 8.605 1.00 47.38 163 ASN A C 1
ATOM 1269 O O . ASN A 1 163 ? -26.079 -5.127 9.513 1.00 47.38 163 ASN A O 1
ATOM 1273 N N . ASN A 1 164 ? -25.270 -3.540 8.156 1.00 45.59 164 ASN A N 1
ATOM 1274 C CA . ASN A 1 164 ? -24.078 -3.287 8.954 1.00 45.59 164 ASN A CA 1
ATOM 1275 C C . ASN A 1 164 ? -24.427 -2.210 9.993 1.00 45.59 164 ASN A C 1
ATOM 1277 O O . ASN A 1 164 ? -24.851 -1.124 9.594 1.00 45.59 164 ASN A O 1
ATOM 1281 N N . PRO A 1 165 ? -24.173 -2.410 11.295 1.00 44.09 165 PRO A N 1
ATOM 1282 C CA . PRO A 1 165 ? -24.148 -1.328 12.281 1.00 44.09 165 PRO A CA 1
ATOM 1283 C C . PRO A 1 165 ? -22.950 -0.368 12.057 1.00 44.09 165 PRO A C 1
ATOM 1285 O O . PRO A 1 165 ? -22.315 0.093 12.998 1.00 44.09 165 PRO A O 1
ATOM 1288 N N . GLU A 1 166 ? -22.642 -0.016 10.804 1.00 46.72 166 GLU A N 1
ATOM 1289 C CA . GLU A 1 166 ? -21.574 0.903 10.373 1.00 46.72 166 GLU A CA 1
ATOM 1290 C C . GLU A 1 166 ? -21.904 2.388 10.607 1.00 46.72 166 GLU A C 1
ATOM 1292 O O . GLU A 1 166 ? -21.199 3.276 10.137 1.00 46.72 166 GLU A O 1
ATOM 1297 N N . GLY A 1 167 ? -22.951 2.675 11.384 1.00 46.91 167 GLY A N 1
ATOM 1298 C CA . GLY A 1 167 ? -23.192 3.995 11.966 1.00 46.91 167 GLY A CA 1
ATOM 1299 C C . GLY A 1 167 ? -22.530 4.195 13.333 1.00 46.91 167 GLY A C 1
ATOM 1300 O O . GLY A 1 167 ? -22.377 5.338 13.767 1.00 46.91 167 GLY A O 1
ATOM 1301 N N . GLN A 1 168 ? -22.111 3.124 14.020 1.00 53.31 168 GLN A N 1
ATOM 1302 C CA . GLN A 1 168 ? -21.238 3.278 15.179 1.00 53.31 168 GLN A CA 1
ATOM 1303 C C . GLN A 1 168 ? -19.825 3.505 14.665 1.00 53.31 168 GLN A C 1
ATOM 1305 O O . GLN A 1 168 ? -19.140 2.586 14.220 1.00 53.31 168 GLN A O 1
ATOM 1310 N N . LYS A 1 169 ? -19.415 4.774 14.696 1.00 72.88 169 LYS A N 1
ATOM 1311 C CA . LYS A 1 169 ? -18.032 5.195 14.510 1.00 72.88 169 LYS A CA 1
ATOM 1312 C C . LYS A 1 169 ? -17.205 4.538 15.615 1.00 72.88 169 LYS A C 1
ATOM 1314 O O . LYS A 1 169 ? -17.077 5.110 16.695 1.00 72.88 169 LYS A O 1
ATOM 1319 N N . LEU A 1 170 ? -16.723 3.321 15.354 1.00 81.50 170 LEU A N 1
ATOM 1320 C CA . LEU A 1 170 ? -15.809 2.625 16.247 1.00 81.50 170 LEU A CA 1
ATOM 1321 C C . LEU A 1 170 ? -14.635 3.562 16.507 1.00 81.50 170 LEU A C 1
ATOM 1323 O O . LEU A 1 170 ? -14.066 4.162 15.587 1.00 81.50 170 LEU A O 1
ATOM 1327 N N . SER A 1 171 ? -14.328 3.738 17.779 1.00 91.06 171 SER A N 1
ATOM 1328 C CA . SER A 1 171 ? -13.147 4.456 18.207 1.00 91.06 171 SER A CA 1
ATOM 1329 C C . SER A 1 171 ? -11.898 3.712 17.731 1.00 91.06 171 SER A C 1
ATOM 1331 O O . SER A 1 171 ? -11.902 2.499 17.514 1.00 91.06 171 SER A O 1
ATOM 1333 N N . LEU A 1 172 ? -10.800 4.444 17.567 1.00 89.88 172 LEU A N 1
ATOM 1334 C CA . LEU A 1 172 ? -9.530 3.859 17.149 1.00 89.88 172 LEU A CA 1
ATOM 1335 C C . LEU A 1 172 ? -9.078 2.681 18.042 1.00 89.88 172 LEU A C 1
ATOM 1337 O O . LEU A 1 172 ? -8.653 1.671 17.480 1.00 89.88 172 LEU A O 1
ATOM 1341 N N . PRO A 1 173 ? -9.216 2.734 19.386 1.00 93.19 173 PRO A N 1
ATOM 1342 C CA . PRO A 1 173 ? -8.909 1.593 20.248 1.00 93.19 173 PRO A CA 1
ATOM 1343 C C . PRO A 1 173 ? -9.754 0.350 19.953 1.00 93.19 173 PRO A C 1
ATOM 1345 O O . PRO A 1 173 ? -9.209 -0.748 19.942 1.00 93.19 173 PRO A O 1
ATOM 1348 N N . GLU A 1 174 ? -11.049 0.512 19.666 1.00 94.38 174 GLU A N 1
ATOM 1349 C CA . GLU A 1 174 ? -11.942 -0.613 19.349 1.00 94.38 174 GLU A CA 1
ATOM 1350 C C . GLU A 1 174 ? -11.552 -1.274 18.022 1.00 94.38 174 GLU A C 1
ATOM 1352 O O . GLU A 1 174 ? -11.506 -2.500 17.929 1.00 94.38 174 GLU A O 1
ATOM 1357 N N . ILE A 1 175 ? -11.208 -0.474 17.005 1.00 93.94 175 ILE A N 1
ATOM 1358 C CA . ILE A 1 175 ? -10.706 -0.993 15.723 1.00 93.94 175 ILE A CA 1
ATOM 1359 C C . ILE A 1 175 ? -9.372 -1.723 15.933 1.00 93.94 175 ILE A C 1
ATOM 1361 O O . ILE A 1 175 ? -9.177 -2.825 15.417 1.00 93.94 175 ILE A O 1
ATOM 1365 N N . ALA A 1 176 ? -8.458 -1.128 16.707 1.00 94.19 176 ALA A N 1
ATOM 1366 C CA . ALA A 1 176 ? -7.158 -1.717 17.002 1.00 94.19 176 ALA A CA 1
ATOM 1367 C C . ALA A 1 176 ? -7.283 -3.055 17.740 1.00 94.19 176 ALA A C 1
ATOM 1369 O O . ALA A 1 176 ? -6.616 -4.024 17.373 1.00 94.19 176 ALA A O 1
ATOM 1370 N N . GLU A 1 177 ? -8.171 -3.131 18.728 1.00 95.38 177 GLU A N 1
ATOM 1371 C CA . GLU A 1 177 ? -8.467 -4.359 19.460 1.00 95.38 177 GLU A CA 1
ATOM 1372 C C . GLU A 1 177 ? -9.097 -5.421 18.550 1.00 95.38 177 GLU A C 1
ATOM 1374 O O . GLU A 1 177 ? -8.624 -6.558 18.523 1.00 95.38 177 GLU A O 1
ATOM 1379 N N . GLN A 1 178 ? -10.085 -5.046 17.729 1.00 94.81 178 GLN A N 1
ATOM 1380 C CA . GLN A 1 178 ? -10.752 -5.961 16.797 1.00 94.81 178 GLN A CA 1
ATOM 1381 C C . GLN A 1 178 ? -9.777 -6.600 15.794 1.00 94.81 178 GLN A C 1
ATOM 1383 O O . GLN A 1 178 ? -9.917 -7.774 15.438 1.00 94.81 178 GLN A O 1
ATOM 1388 N N . LEU A 1 179 ? -8.792 -5.836 15.320 1.00 95.12 179 LEU A N 1
ATOM 1389 C CA . LEU A 1 179 ? -7.778 -6.319 14.381 1.00 95.12 179 LEU A CA 1
ATOM 1390 C C . LEU A 1 179 ? -6.606 -7.031 15.075 1.00 95.12 179 LEU A C 1
ATOM 1392 O O . LEU A 1 179 ? -5.825 -7.713 14.408 1.00 95.12 179 LEU A O 1
ATOM 1396 N N . GLY A 1 180 ? -6.485 -6.910 16.400 1.00 96.31 180 GLY A N 1
ATOM 1397 C CA . GLY A 1 180 ? -5.340 -7.415 17.154 1.00 96.31 180 GLY A CA 1
ATOM 1398 C C . GLY A 1 180 ? -4.056 -6.624 16.882 1.00 96.31 180 GLY A C 1
ATOM 1399 O O . GLY A 1 180 ? -2.970 -7.207 16.833 1.00 96.31 180 GLY A O 1
ATOM 1400 N N . ILE A 1 181 ? -4.168 -5.309 16.672 1.00 96.56 181 ILE A N 1
ATOM 1401 C CA . ILE A 1 181 ? -3.018 -4.422 16.478 1.00 96.56 181 ILE A CA 1
ATOM 1402 C C . ILE A 1 181 ? -2.289 -4.269 17.825 1.00 96.56 181 ILE A C 1
ATOM 1404 O O . ILE A 1 181 ? -2.897 -3.873 18.823 1.00 96.56 181 ILE A O 1
ATOM 1408 N N . PRO A 1 182 ? -0.982 -4.576 17.902 1.00 96.25 182 PRO A N 1
ATOM 1409 C CA . PRO A 1 182 ? -0.235 -4.467 19.146 1.00 96.25 182 PRO A CA 1
ATOM 1410 C C . PRO A 1 182 ? -0.054 -3.001 19.551 1.00 96.25 182 PRO A C 1
ATOM 1412 O O . PRO A 1 182 ? 0.126 -2.129 18.708 1.00 96.25 182 PRO A O 1
ATOM 1415 N N . LYS A 1 183 ? -0.008 -2.735 20.864 1.00 93.62 183 LYS A N 1
ATOM 1416 C CA . LYS A 1 183 ? 0.147 -1.372 21.415 1.00 93.62 183 LYS A CA 1
ATOM 1417 C C . LYS A 1 183 ? 1.373 -0.624 20.879 1.00 93.62 183 LYS A C 1
ATOM 1419 O O . LYS A 1 183 ? 1.319 0.585 20.726 1.00 93.62 183 LYS A O 1
ATOM 1424 N N . ASN A 1 184 ? 2.470 -1.336 20.613 1.00 94.25 184 ASN A N 1
ATOM 1425 C CA . ASN A 1 184 ? 3.657 -0.787 19.957 1.00 94.25 184 ASN A CA 1
ATOM 1426 C C . ASN A 1 184 ? 3.707 -1.284 18.506 1.00 94.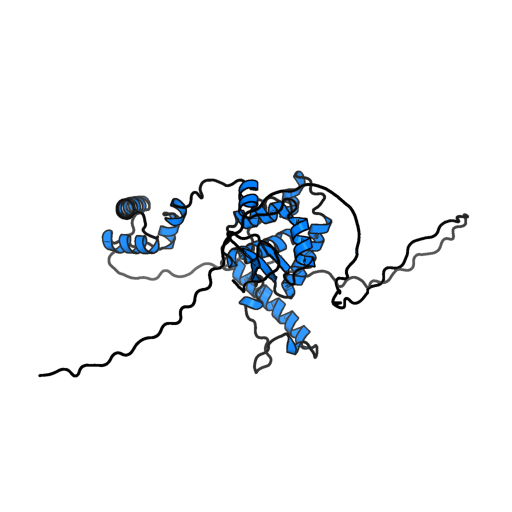25 184 ASN A C 1
ATOM 1428 O O . ASN A 1 184 ? 4.491 -2.177 18.164 1.00 94.25 184 ASN A O 1
ATOM 1432 N N . ALA A 1 185 ? 2.793 -0.761 17.686 1.00 94.75 185 ALA A N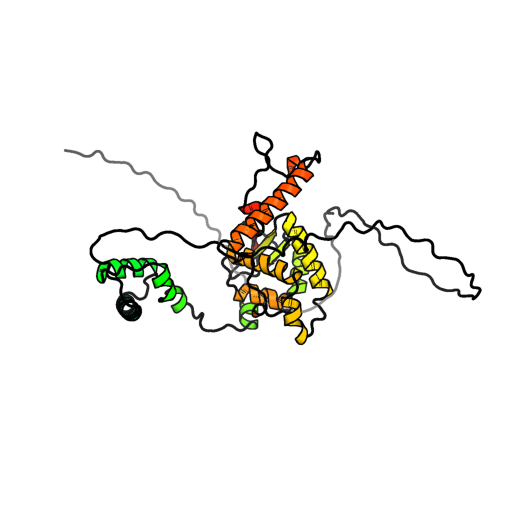 1
ATOM 1433 C CA . ALA A 1 185 ? 2.580 -1.233 16.325 1.00 94.75 185 ALA A CA 1
ATOM 1434 C C . ALA A 1 185 ? 3.822 -1.028 15.448 1.00 94.75 185 ALA A C 1
ATOM 1436 O O . ALA A 1 185 ? 4.212 -1.961 14.748 1.00 94.75 185 ALA A O 1
ATOM 1437 N N . LEU A 1 186 ? 4.514 0.112 15.576 1.00 94.06 186 LEU A N 1
ATOM 1438 C CA . LEU A 1 186 ? 5.741 0.383 14.820 1.00 94.06 186 LEU A CA 1
ATOM 1439 C C . LEU A 1 186 ? 6.846 -0.630 15.120 1.00 94.06 186 LEU A C 1
ATOM 1441 O O . LEU A 1 186 ? 7.423 -1.200 14.199 1.00 94.06 186 LEU A O 1
ATOM 1445 N N . ALA A 1 187 ? 7.115 -0.918 16.398 1.00 94.06 187 ALA A N 1
ATOM 1446 C CA . ALA A 1 187 ? 8.138 -1.901 16.755 1.00 94.06 187 ALA A CA 1
ATOM 1447 C C . ALA A 1 187 ? 7.757 -3.316 16.291 1.00 94.06 187 ALA A C 1
ATOM 1449 O O . ALA A 1 187 ? 8.619 -4.086 15.860 1.00 94.06 187 ALA A O 1
ATOM 1450 N N . ALA A 1 188 ? 6.468 -3.669 16.348 1.00 95.88 188 ALA A N 1
ATOM 1451 C CA . ALA A 1 188 ? 5.982 -4.931 15.800 1.00 95.88 188 ALA A CA 1
ATOM 1452 C C . ALA A 1 188 ? 6.164 -4.998 14.273 1.00 95.88 188 ALA A C 1
ATOM 1454 O O . ALA A 1 188 ? 6.521 -6.058 13.751 1.00 95.88 188 ALA A O 1
ATOM 1455 N N . GLN A 1 189 ? 5.969 -3.877 13.575 1.00 96.50 189 GLN A N 1
ATOM 1456 C CA . GLN A 1 189 ? 6.165 -3.749 12.135 1.00 96.50 189 GLN A CA 1
ATOM 1457 C C . GLN A 1 189 ? 7.652 -3.840 11.752 1.00 96.50 189 GLN A C 1
ATOM 1459 O O . GLN A 1 189 ? 7.989 -4.617 10.856 1.00 96.50 189 GLN A O 1
ATOM 1464 N N . SER A 1 190 ? 8.554 -3.166 12.480 1.00 95.56 190 SER A N 1
ATOM 1465 C CA . SER A 1 190 ? 10.013 -3.318 12.317 1.00 95.56 190 SER A CA 1
ATOM 1466 C C . SER A 1 190 ? 10.442 -4.776 12.515 1.00 95.56 190 SER A C 1
ATOM 1468 O O . SER A 1 190 ? 11.076 -5.360 11.637 1.00 95.56 190 SER A O 1
ATOM 1470 N N . LYS A 1 191 ? 10.004 -5.421 13.605 1.00 96.62 191 LYS A N 1
ATOM 1471 C CA . LYS A 1 191 ? 10.327 -6.831 13.891 1.00 96.62 191 LYS A CA 1
ATOM 1472 C C . LYS A 1 191 ? 9.792 -7.793 12.828 1.00 96.62 191 LYS A C 1
ATOM 1474 O O . LYS A 1 191 ? 10.423 -8.811 12.549 1.00 96.62 191 LYS A O 1
ATOM 1479 N N . TYR A 1 192 ? 8.620 -7.511 12.260 1.00 97.25 192 TYR A N 1
ATOM 1480 C CA . TYR A 1 192 ? 8.093 -8.295 11.147 1.00 97.25 192 TYR A CA 1
ATOM 1481 C C . TYR A 1 192 ? 9.002 -8.173 9.920 1.00 97.25 192 TYR A C 1
ATOM 1483 O O . TYR A 1 192 ? 9.378 -9.195 9.355 1.00 97.25 192 TYR A O 1
ATOM 1491 N N . ARG A 1 193 ? 9.419 -6.955 9.555 1.00 95.94 193 ARG A N 1
ATOM 1492 C CA . ARG A 1 193 ? 10.309 -6.706 8.406 1.00 95.94 193 ARG A CA 1
ATOM 1493 C C . ARG A 1 193 ? 11.688 -7.345 8.558 1.00 95.94 193 ARG A C 1
ATOM 1495 O O . ARG A 1 193 ? 12.273 -7.764 7.571 1.00 95.94 193 ARG A O 1
ATOM 1502 N N . GLU A 1 194 ? 12.193 -7.462 9.782 1.00 96.12 194 GLU A N 1
ATOM 1503 C CA . GLU A 1 194 ? 13.455 -8.162 10.061 1.00 96.12 194 GLU A CA 1
ATOM 1504 C C . GLU A 1 194 ? 13.369 -9.681 9.847 1.00 96.12 194 GLU A C 1
ATOM 1506 O O . GLU A 1 194 ? 14.378 -10.328 9.570 1.00 96.12 194 GLU A O 1
ATOM 1511 N N . LYS A 1 195 ? 12.179 -10.266 10.028 1.00 97.31 195 LYS A N 1
ATOM 1512 C CA . LYS A 1 195 ? 11.974 -11.723 10.027 1.00 97.31 195 LYS A CA 1
ATOM 1513 C C . LYS A 1 195 ? 11.311 -12.253 8.764 1.00 97.31 195 LYS A C 1
ATOM 1515 O O . LYS A 1 195 ? 11.484 -13.424 8.437 1.00 97.31 195 LYS A O 1
ATOM 1520 N N . SER A 1 196 ? 10.513 -11.422 8.111 1.00 96.50 196 SER A N 1
ATOM 1521 C CA . SER A 1 196 ? 9.731 -11.765 6.933 1.00 96.50 196 SER A CA 1
ATOM 1522 C C . SER A 1 196 ? 10.484 -11.401 5.657 1.00 96.50 196 SER A C 1
ATOM 1524 O O . SER A 1 196 ? 11.278 -10.467 5.627 1.00 96.50 196 SER A O 1
ATOM 1526 N N . THR A 1 197 ? 10.195 -12.115 4.573 1.00 95.88 197 THR A N 1
ATOM 1527 C CA . THR A 1 197 ? 10.624 -11.743 3.215 1.00 95.88 197 THR A CA 1
ATOM 1528 C C . THR A 1 197 ? 9.717 -10.675 2.591 1.00 95.88 197 THR A C 1
ATOM 1530 O O . THR A 1 197 ? 9.964 -10.221 1.473 1.00 95.88 197 THR A O 1
ATOM 1533 N N . ARG A 1 198 ? 8.642 -10.286 3.287 1.00 97.31 198 ARG A N 1
ATOM 1534 C CA . ARG A 1 198 ? 7.654 -9.298 2.841 1.00 97.31 198 ARG A CA 1
ATOM 1535 C C . ARG A 1 198 ? 8.041 -7.887 3.285 1.00 97.31 198 ARG A C 1
ATOM 1537 O O . ARG A 1 198 ? 8.660 -7.698 4.328 1.00 97.31 198 ARG A O 1
ATOM 1544 N N . THR A 1 199 ? 7.623 -6.888 2.511 1.00 97.44 199 THR A N 1
ATOM 1545 C CA . THR A 1 199 ? 7.941 -5.471 2.736 1.00 97.44 199 THR A CA 1
ATOM 1546 C C . THR A 1 199 ? 7.271 -4.924 3.995 1.00 97.44 199 THR A C 1
ATOM 1548 O O . THR A 1 199 ? 7.910 -4.199 4.754 1.00 97.44 199 THR A O 1
ATOM 1551 N N . PHE A 1 200 ? 5.999 -5.257 4.232 1.00 98.12 200 PHE A N 1
ATOM 1552 C CA . PHE A 1 200 ? 5.276 -4.903 5.458 1.00 98.12 200 PHE A CA 1
ATOM 1553 C C . PHE A 1 200 ? 4.092 -5.849 5.715 1.00 98.12 200 PHE A C 1
ATOM 1555 O O . PHE A 1 200 ? 3.881 -6.812 4.975 1.00 98.12 200 PHE A O 1
ATOM 1562 N N . LYS A 1 201 ? 3.362 -5.617 6.809 1.00 98.12 201 LYS A N 1
ATOM 1563 C CA . LYS A 1 201 ? 2.212 -6.409 7.245 1.00 98.12 201 LYS A CA 1
ATOM 1564 C C . LYS A 1 201 ? 1.014 -5.486 7.420 1.00 98.12 201 LYS A C 1
ATOM 1566 O O . LYS A 1 201 ? 1.174 -4.372 7.902 1.00 98.12 201 LYS A O 1
ATOM 1571 N N . ILE A 1 202 ? -0.176 -5.964 7.084 1.00 98.19 202 ILE A N 1
ATOM 1572 C CA . ILE A 1 202 ? -1.441 -5.314 7.437 1.00 98.19 202 ILE A CA 1
ATOM 1573 C C . ILE A 1 202 ? -2.286 -6.257 8.294 1.00 98.19 202 ILE A C 1
ATOM 1575 O O . ILE A 1 202 ? -2.310 -7.472 8.060 1.00 98.19 202 ILE A O 1
ATOM 1579 N N . TYR A 1 203 ? -2.930 -5.716 9.327 1.00 98.31 203 TYR A N 1
ATOM 1580 C CA . TYR A 1 203 ? -3.724 -6.513 10.262 1.00 98.31 203 TYR A CA 1
ATOM 1581 C C . TYR A 1 203 ? -5.118 -6.770 9.687 1.00 98.31 203 TYR A C 1
ATOM 1583 O O . TYR A 1 203 ? -5.830 -5.847 9.296 1.00 98.31 203 TYR A O 1
ATOM 1591 N N . GLY A 1 204 ? -5.483 -8.048 9.595 1.00 96.56 204 GLY A N 1
ATOM 1592 C CA . GLY A 1 204 ? -6.714 -8.498 8.955 1.00 96.56 204 GLY A CA 1
ATOM 1593 C C . GLY A 1 204 ? -7.829 -8.820 9.945 1.00 96.56 204 GLY A C 1
ATOM 1594 O O . GLY A 1 204 ? -7.601 -9.009 11.141 1.00 96.56 204 GLY A O 1
ATOM 1595 N N . ARG A 1 205 ? -9.059 -8.947 9.443 1.00 93.88 205 ARG A N 1
ATOM 1596 C CA . ARG A 1 205 ? -10.162 -9.564 10.198 1.00 93.88 205 ARG A CA 1
ATOM 1597 C C . ARG A 1 205 ? -10.047 -11.090 10.161 1.00 93.88 205 ARG A C 1
ATOM 1599 O O . ARG A 1 205 ? -9.497 -11.651 9.219 1.00 93.88 205 ARG A O 1
ATOM 1606 N N . GLY A 1 206 ? -10.632 -11.762 11.151 1.00 93.44 206 GLY A N 1
ATOM 1607 C CA . GLY A 1 206 ? -10.680 -13.226 11.190 1.00 93.44 206 GLY A CA 1
ATOM 1608 C C . GLY A 1 206 ? -9.327 -13.855 11.524 1.00 93.44 206 GLY A C 1
ATOM 1609 O O . GLY A 1 206 ? -8.611 -13.339 12.383 1.00 93.44 206 GLY A O 1
ATOM 1610 N N . GLU A 1 207 ? -9.006 -14.965 10.861 1.00 94.88 207 GLU A N 1
ATOM 1611 C CA . GLU A 1 207 ? -7.870 -15.847 11.184 1.00 94.88 207 GLU A CA 1
ATOM 1612 C C . GLU A 1 207 ? -6.520 -15.355 10.648 1.00 94.88 207 GLU A C 1
ATOM 1614 O O . GLU A 1 207 ? -5.476 -15.747 11.165 1.00 94.88 207 GLU A O 1
ATOM 1619 N N . TYR A 1 208 ? -6.528 -14.466 9.650 1.00 97.50 208 TYR A N 1
ATOM 1620 C CA . TYR A 1 208 ? -5.320 -14.070 8.928 1.00 97.50 208 TYR A CA 1
ATOM 1621 C C . TYR A 1 208 ? -4.979 -12.592 9.114 1.00 97.50 208 TYR A C 1
ATOM 1623 O O . TYR A 1 208 ? -5.852 -11.723 9.165 1.00 97.50 208 TYR A O 1
ATOM 1631 N N . ASN A 1 209 ? -3.679 -12.316 9.175 1.00 98.06 209 ASN A N 1
ATOM 1632 C CA . ASN A 1 209 ? -3.115 -11.029 8.776 1.00 98.06 209 ASN A CA 1
ATOM 1633 C C . ASN A 1 209 ? -2.632 -11.142 7.325 1.00 98.06 209 ASN A C 1
ATOM 1635 O O . ASN A 1 209 ? -2.744 -12.205 6.710 1.00 98.06 209 ASN A O 1
ATOM 1639 N N . TYR A 1 210 ? -2.066 -10.071 6.773 1.00 98.56 210 TYR A N 1
ATOM 1640 C CA . TYR A 1 210 ? -1.551 -10.110 5.410 1.00 98.56 210 TYR A CA 1
ATOM 1641 C C . TYR A 1 210 ? -0.129 -9.576 5.313 1.00 98.56 210 TYR A C 1
ATOM 1643 O O . TYR A 1 210 ? 0.170 -8.484 5.793 1.00 98.56 210 TYR A O 1
ATOM 1651 N N . GLY A 1 211 ? 0.744 -10.353 4.680 1.00 98.44 211 GLY A N 1
ATOM 1652 C CA . GLY A 1 211 ? 2.077 -9.925 4.288 1.00 98.44 211 GLY A CA 1
ATOM 1653 C C . GLY A 1 211 ? 2.032 -9.271 2.913 1.00 98.44 211 GLY A C 1
ATOM 1654 O O . GLY A 1 211 ? 1.430 -9.813 1.990 1.00 98.44 211 GLY A O 1
ATOM 1655 N N . VAL A 1 212 ? 2.671 -8.115 2.770 1.00 98.56 212 VAL A N 1
ATOM 1656 C CA . VAL A 1 212 ? 2.653 -7.324 1.537 1.00 98.56 212 VAL A CA 1
ATOM 1657 C C . VAL A 1 212 ? 4.059 -7.233 0.964 1.00 98.56 212 VAL A C 1
ATOM 1659 O O . VAL A 1 212 ? 4.990 -6.832 1.662 1.00 98.56 212 VAL A O 1
ATOM 1662 N N . THR A 1 213 ? 4.213 -7.580 -0.310 1.00 98.06 213 THR A N 1
ATOM 1663 C CA . THR A 1 213 ? 5.430 -7.355 -1.095 1.00 98.06 213 THR A CA 1
ATOM 1664 C C . THR A 1 213 ? 5.132 -6.342 -2.191 1.00 98.06 213 THR A C 1
ATOM 1666 O O . THR A 1 213 ? 4.181 -6.499 -2.956 1.00 98.06 213 THR A O 1
ATOM 1669 N N . LEU A 1 214 ? 5.963 -5.308 -2.270 1.00 97.38 214 LEU A N 1
ATOM 1670 C CA . LEU A 1 214 ? 5.934 -4.336 -3.360 1.00 97.38 214 LEU A CA 1
ATOM 1671 C C . LEU A 1 214 ? 6.757 -4.844 -4.549 1.00 97.38 214 LEU A C 1
ATOM 1673 O O . LEU A 1 214 ? 7.620 -5.711 -4.390 1.00 97.38 214 LEU A O 1
ATOM 1677 N N . ASN A 1 215 ? 6.534 -4.279 -5.737 1.00 94.44 215 ASN A N 1
ATOM 1678 C CA . ASN A 1 215 ? 7.485 -4.464 -6.833 1.00 94.44 215 ASN A CA 1
ATOM 1679 C C . ASN A 1 215 ? 8.875 -3.905 -6.446 1.00 94.44 215 ASN A C 1
ATOM 1681 O O . ASN A 1 215 ? 8.999 -3.122 -5.501 1.00 94.44 215 ASN A O 1
ATOM 1685 N N . ALA A 1 216 ? 9.933 -4.328 -7.144 1.00 90.38 216 ALA A N 1
ATOM 1686 C CA . ALA A 1 216 ? 11.311 -4.024 -6.745 1.00 90.38 216 ALA A CA 1
ATOM 1687 C C . ALA A 1 216 ? 11.582 -2.514 -6.617 1.00 90.38 216 ALA A C 1
ATOM 1689 O O . ALA A 1 216 ? 12.133 -2.072 -5.607 1.00 90.38 216 ALA A O 1
ATOM 1690 N N . ASP A 1 217 ? 11.136 -1.731 -7.600 1.00 88.62 217 ASP A N 1
ATOM 1691 C CA . ASP A 1 217 ? 11.339 -0.281 -7.641 1.00 8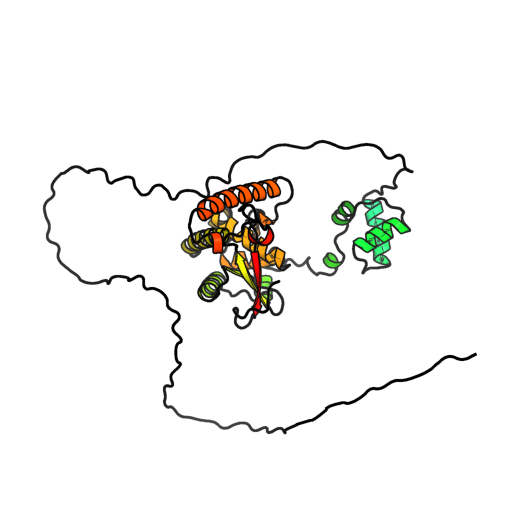8.62 217 ASP A CA 1
ATOM 1692 C C . ASP A 1 217 ? 10.650 0.396 -6.447 1.00 88.62 217 ASP A C 1
ATOM 1694 O O . ASP A 1 217 ? 11.235 1.220 -5.736 1.00 88.62 217 ASP A O 1
ATOM 1698 N N . MET A 1 218 ? 9.408 -0.002 -6.169 1.00 94.69 218 MET A N 1
ATOM 1699 C CA . MET A 1 218 ? 8.607 0.578 -5.095 1.00 94.69 218 MET A CA 1
ATOM 1700 C C . MET A 1 218 ? 9.014 0.069 -3.716 1.00 94.69 218 MET A C 1
ATOM 1702 O O . MET A 1 218 ? 8.889 0.811 -2.744 1.00 94.69 218 MET A O 1
ATOM 1706 N N . SER A 1 219 ? 9.593 -1.130 -3.614 1.00 94.69 219 SER A N 1
ATOM 1707 C CA . SER A 1 219 ? 10.200 -1.613 -2.370 1.00 94.69 219 SER A CA 1
ATOM 1708 C C . SER A 1 219 ? 11.377 -0.733 -1.949 1.00 94.69 219 SER A C 1
ATOM 1710 O O . SER A 1 219 ? 11.497 -0.412 -0.769 1.00 94.69 219 SER A O 1
ATOM 1712 N N . ILE A 1 220 ? 12.211 -0.280 -2.895 1.00 93.06 220 ILE A N 1
ATOM 1713 C CA . ILE A 1 220 ? 13.320 0.642 -2.598 1.00 93.06 220 ILE A CA 1
ATOM 1714 C C . ILE A 1 220 ? 12.772 1.980 -2.093 1.00 93.06 220 ILE A C 1
ATOM 1716 O O . ILE A 1 220 ? 13.206 2.481 -1.051 1.00 93.06 220 ILE A O 1
ATOM 1720 N N . LEU A 1 221 ? 11.798 2.553 -2.807 1.00 93.69 221 LEU A N 1
ATOM 1721 C CA . LEU A 1 221 ? 11.189 3.830 -2.430 1.00 93.69 221 LEU A CA 1
ATOM 1722 C C . LEU A 1 221 ? 10.508 3.753 -1.054 1.00 93.69 221 LEU A C 1
ATOM 1724 O O . LEU A 1 221 ? 10.665 4.659 -0.226 1.00 93.69 221 LEU A O 1
ATOM 1728 N N . PHE A 1 222 ? 9.782 2.666 -0.793 1.00 95.94 222 PHE A N 1
ATOM 1729 C CA . PHE A 1 222 ? 9.133 2.411 0.487 1.00 95.94 222 PHE A CA 1
ATOM 1730 C C . PHE A 1 222 ? 10.160 2.260 1.610 1.00 95.94 222 PHE A C 1
ATOM 1732 O O . PHE A 1 222 ? 10.017 2.901 2.647 1.00 95.94 222 PHE A O 1
ATOM 1739 N N . ASP A 1 223 ? 11.235 1.496 1.406 1.00 95.50 223 ASP A N 1
ATOM 1740 C CA . ASP A 1 223 ? 12.278 1.292 2.415 1.00 95.50 223 ASP A CA 1
ATOM 1741 C C . ASP A 1 223 ? 12.997 2.594 2.783 1.00 95.50 223 ASP A C 1
ATOM 1743 O O . ASP A 1 223 ? 13.260 2.849 3.964 1.00 95.50 223 ASP A O 1
ATOM 1747 N N . VAL A 1 224 ? 13.300 3.436 1.790 1.00 95.06 224 VAL A N 1
ATOM 1748 C CA . VAL A 1 224 ? 13.869 4.773 2.017 1.00 95.06 224 VAL A CA 1
ATOM 1749 C C . VAL A 1 224 ? 12.888 5.641 2.803 1.00 95.06 224 VAL A C 1
ATOM 1751 O O . VAL A 1 224 ? 13.292 6.306 3.760 1.00 95.06 224 VAL A O 1
ATOM 1754 N N . SER A 1 225 ? 11.609 5.618 2.429 1.00 95.19 225 SER A N 1
ATOM 1755 C CA . SER A 1 225 ? 10.554 6.381 3.101 1.00 95.19 225 SER A CA 1
ATOM 1756 C C . SER A 1 225 ? 10.386 5.938 4.554 1.00 95.19 225 SER A C 1
ATOM 1758 O O . SER A 1 225 ? 10.449 6.770 5.459 1.00 95.19 225 SER A O 1
ATOM 1760 N N . TYR A 1 226 ? 10.303 4.629 4.792 1.00 94.19 226 TYR A N 1
ATOM 1761 C CA . TYR A 1 226 ? 10.212 4.033 6.119 1.00 94.19 226 TYR A CA 1
ATOM 1762 C C . TYR A 1 226 ? 11.391 4.435 6.999 1.00 94.19 226 TYR A C 1
ATOM 1764 O O . TYR A 1 226 ? 11.186 4.954 8.090 1.00 94.19 226 TYR A O 1
ATOM 1772 N N . LYS A 1 227 ? 12.633 4.264 6.524 1.00 93.00 227 LYS A N 1
ATOM 1773 C CA . LYS A 1 227 ? 13.838 4.613 7.301 1.00 93.00 227 LYS A CA 1
ATOM 1774 C C . LYS A 1 227 ? 13.909 6.104 7.630 1.00 93.00 227 LYS A C 1
ATOM 1776 O O . LYS A 1 227 ? 14.474 6.480 8.653 1.00 93.00 227 LYS A O 1
ATOM 1781 N N . ARG A 1 228 ? 13.386 6.970 6.756 1.00 91.69 228 ARG A N 1
ATOM 1782 C CA . ARG A 1 228 ? 13.298 8.414 7.023 1.00 91.69 228 ARG A CA 1
ATOM 1783 C C . ARG A 1 228 ? 12.272 8.708 8.112 1.00 91.69 228 ARG A C 1
ATOM 1785 O O . ARG A 1 228 ? 12.587 9.476 9.013 1.00 91.69 228 ARG A O 1
ATOM 1792 N N . VAL A 1 229 ? 11.102 8.073 8.050 1.00 89.50 229 VAL A N 1
ATOM 1793 C CA . VAL A 1 229 ? 10.048 8.211 9.064 1.00 89.50 229 VAL A CA 1
ATOM 1794 C C . VAL A 1 229 ? 10.496 7.639 10.410 1.00 89.50 229 VAL A C 1
ATOM 1796 O O . VAL A 1 229 ? 10.373 8.318 11.418 1.00 89.50 229 VAL A O 1
ATOM 1799 N N . GLU A 1 230 ? 11.106 6.455 10.442 1.00 86.56 230 GLU A N 1
ATOM 1800 C CA . GLU A 1 230 ? 11.582 5.794 11.668 1.00 86.56 230 GLU A CA 1
ATOM 1801 C C . GLU A 1 230 ? 12.592 6.646 12.453 1.00 86.56 230 GLU A C 1
ATOM 1803 O O . GLU A 1 230 ? 12.577 6.655 13.680 1.00 86.56 230 GLU A O 1
ATOM 1808 N N . LYS A 1 231 ? 13.431 7.429 11.762 1.00 84.25 231 LYS A N 1
ATOM 1809 C CA . LYS A 1 231 ? 14.381 8.352 12.406 1.00 84.25 231 LYS A CA 1
ATOM 1810 C C . LYS A 1 231 ? 13.713 9.519 13.132 1.00 84.25 231 LYS A C 1
ATOM 1812 O O . LYS A 1 231 ? 14.347 10.118 13.995 1.00 84.25 231 LYS A O 1
ATOM 1817 N N . VAL A 1 232 ? 12.482 9.870 12.761 1.00 80.12 232 VAL A N 1
ATOM 1818 C CA . VAL A 1 232 ? 11.773 11.041 13.298 1.00 80.12 232 VAL A CA 1
ATOM 1819 C C . VAL A 1 232 ? 10.546 10.666 14.138 1.00 80.12 232 VAL A C 1
ATOM 1821 O O . VAL A 1 232 ? 10.200 11.422 15.039 1.00 80.12 232 VAL A O 1
ATOM 1824 N N . ALA A 1 233 ? 9.930 9.503 13.892 1.00 69.31 233 ALA A N 1
ATOM 1825 C CA . ALA A 1 233 ? 8.713 8.993 14.537 1.00 69.31 233 ALA A CA 1
ATOM 1826 C C . ALA A 1 233 ? 8.715 8.940 16.073 1.00 69.31 233 ALA A C 1
ATOM 1828 O O . ALA A 1 233 ? 7.692 9.276 16.668 1.00 69.31 233 ALA A O 1
ATOM 1829 N N . PRO A 1 234 ? 9.821 8.599 16.760 1.00 60.56 234 PRO A N 1
ATOM 1830 C CA . PRO A 1 234 ? 9.809 8.479 18.218 1.00 60.56 234 PRO A CA 1
ATOM 1831 C C . PRO A 1 234 ? 9.576 9.798 18.979 1.00 60.56 234 PRO A C 1
ATOM 1833 O O . PRO A 1 234 ? 9.481 9.769 20.203 1.00 60.56 234 PRO A O 1
ATOM 1836 N N . VAL A 1 235 ? 9.542 10.951 18.296 1.00 60.22 235 VAL A N 1
ATOM 1837 C CA . VAL A 1 235 ? 9.633 12.289 18.916 1.00 60.22 235 VAL A CA 1
ATOM 1838 C C . VAL A 1 235 ? 8.470 13.205 18.507 1.00 60.22 235 VAL A C 1
ATOM 1840 O O . VAL A 1 235 ? 8.562 14.425 18.611 1.00 60.22 235 VAL A O 1
ATOM 1843 N N . TRP A 1 236 ? 7.363 12.662 18.000 1.00 73.38 236 TRP A N 1
ATOM 1844 C CA . TRP A 1 236 ? 6.299 13.507 17.458 1.00 73.38 236 TRP A CA 1
ATOM 1845 C C . TRP A 1 236 ? 5.481 14.188 18.552 1.00 73.38 236 TRP A C 1
ATOM 1847 O O . TRP A 1 236 ? 4.772 13.546 19.327 1.00 73.38 236 TRP A O 1
ATOM 1857 N N . HIS A 1 237 ? 5.569 15.517 18.589 1.00 79.81 237 HIS A N 1
ATOM 1858 C CA . HIS A 1 237 ? 4.650 16.331 19.365 1.00 79.81 237 HIS A CA 1
ATOM 1859 C C . HIS A 1 237 ? 3.272 16.316 18.680 1.00 79.81 237 HIS A C 1
ATOM 1861 O O . HIS A 1 237 ? 3.217 16.389 17.448 1.00 79.81 237 HIS A O 1
ATOM 1867 N N . PRO A 1 238 ? 2.154 16.270 19.429 1.00 83.00 238 PRO A N 1
ATOM 1868 C CA . PRO A 1 238 ? 0.811 16.325 18.843 1.00 83.00 238 PRO A CA 1
ATOM 1869 C C . PRO A 1 238 ? 0.609 17.493 17.861 1.00 83.00 238 PRO A C 1
ATOM 1871 O O . PRO A 1 238 ? -0.057 17.341 16.840 1.00 83.00 238 PRO A O 1
ATOM 1874 N N . ASP A 1 239 ? 1.258 18.631 18.112 1.00 85.62 239 ASP A N 1
ATOM 1875 C CA . ASP A 1 239 ? 1.162 19.829 17.262 1.00 85.62 239 ASP A CA 1
ATOM 1876 C C . ASP A 1 239 ? 1.812 19.673 15.874 1.00 85.62 239 ASP A C 1
ATOM 1878 O O . ASP A 1 239 ? 1.519 20.446 14.958 1.00 85.62 239 ASP A O 1
ATOM 1882 N N . ASP A 1 240 ? 2.679 18.675 15.683 1.00 86.25 240 ASP A N 1
ATOM 1883 C CA . ASP A 1 240 ? 3.365 18.437 14.410 1.00 86.25 240 ASP A CA 1
ATOM 1884 C C . ASP A 1 240 ? 2.634 17.434 13.507 1.00 86.25 240 ASP A C 1
ATOM 1886 O O . ASP A 1 240 ? 3.009 17.283 12.343 1.00 86.25 240 ASP A O 1
ATOM 1890 N N . GLN A 1 241 ? 1.552 16.801 13.979 1.00 86.88 241 GLN A N 1
ATOM 1891 C CA . GLN A 1 241 ? 0.812 15.771 13.232 1.00 86.88 241 GLN A CA 1
ATOM 1892 C C . GLN A 1 241 ? 0.392 16.226 11.830 1.00 86.88 241 GLN A C 1
ATOM 1894 O O . GLN A 1 241 ? 0.525 15.472 10.868 1.00 86.88 241 GLN A O 1
ATOM 1899 N N . LYS A 1 242 ? -0.066 17.476 11.687 1.00 88.00 242 LYS A N 1
ATOM 1900 C CA . LYS A 1 242 ? -0.452 18.026 10.380 1.00 88.00 242 LYS A CA 1
ATOM 1901 C C . LYS A 1 242 ? 0.746 18.180 9.443 1.00 88.00 242 LYS A C 1
ATOM 1903 O O . LYS A 1 242 ? 0.667 17.777 8.291 1.00 88.00 242 LYS A O 1
ATOM 1908 N N . LYS A 1 243 ? 1.865 18.718 9.940 1.00 87.19 243 LYS A N 1
ATOM 1909 C CA . LYS A 1 243 ? 3.087 18.866 9.133 1.00 87.19 243 LYS A CA 1
ATOM 1910 C C . LYS A 1 243 ? 3.600 17.508 8.675 1.00 87.19 243 LYS A C 1
ATOM 1912 O O . LYS A 1 243 ? 4.075 17.390 7.556 1.00 87.19 243 LYS A O 1
ATOM 1917 N N . LEU A 1 244 ? 3.500 16.503 9.544 1.00 86.62 244 LEU A N 1
ATOM 1918 C CA . LEU A 1 244 ? 3.907 15.132 9.259 1.00 86.62 244 LEU A CA 1
ATOM 1919 C C . LEU A 1 244 ? 3.018 14.474 8.204 1.00 86.62 244 LEU A C 1
ATOM 1921 O O . LEU A 1 244 ? 3.548 13.813 7.314 1.00 86.62 244 LEU A O 1
ATOM 1925 N N . ALA A 1 245 ? 1.701 14.698 8.258 1.00 90.25 245 ALA A N 1
ATOM 1926 C CA . ALA A 1 245 ? 0.767 14.233 7.233 1.00 90.25 245 ALA A CA 1
ATOM 1927 C C . ALA A 1 245 ? 1.098 14.792 5.836 1.00 90.25 245 ALA A C 1
ATOM 1929 O O . ALA A 1 245 ? 0.927 14.096 4.837 1.00 90.25 245 ALA A O 1
ATOM 1930 N N . ASP A 1 246 ? 1.636 16.013 5.775 1.00 89.00 246 ASP A N 1
ATOM 1931 C CA . ASP A 1 246 ? 2.059 16.665 4.530 1.00 89.00 246 ASP A CA 1
ATOM 1932 C C . ASP A 1 246 ? 3.436 16.182 4.024 1.00 89.00 246 ASP A C 1
ATOM 1934 O O . ASP A 1 246 ? 3.865 16.553 2.927 1.00 89.00 246 ASP A O 1
ATOM 1938 N N . VAL A 1 247 ? 4.162 15.352 4.788 1.00 91.50 247 VAL A N 1
ATOM 1939 C CA . VAL A 1 247 ? 5.482 14.865 4.374 1.00 91.50 247 VAL A CA 1
ATOM 1940 C C . VAL A 1 247 ? 5.333 13.821 3.257 1.00 91.50 247 VAL A C 1
ATOM 1942 O O . VAL A 1 247 ? 4.737 12.763 3.480 1.00 91.50 247 VAL A O 1
ATOM 1945 N N . PRO A 1 248 ? 5.985 14.009 2.089 1.00 94.00 248 PRO A N 1
ATOM 1946 C CA . PRO A 1 248 ? 5.857 13.082 0.963 1.00 94.00 248 PRO A CA 1
ATOM 1947 C C . PRO A 1 248 ? 6.233 11.633 1.288 1.00 94.00 248 PRO A C 1
ATOM 1949 O O . PRO A 1 248 ? 5.620 10.708 0.768 1.00 94.00 248 PRO A O 1
ATOM 1952 N N . VAL A 1 249 ? 7.217 11.408 2.169 1.00 94.94 249 VAL A N 1
ATOM 1953 C CA . VAL A 1 249 ? 7.616 10.042 2.551 1.00 94.94 249 VAL A CA 1
ATOM 1954 C C . VAL A 1 249 ? 6.525 9.307 3.327 1.00 94.94 249 VAL A C 1
ATOM 1956 O O . VAL A 1 249 ? 6.384 8.100 3.162 1.00 94.94 249 VAL A O 1
ATOM 1959 N N . LEU A 1 250 ? 5.730 10.017 4.132 1.00 94.88 250 LEU A N 1
ATOM 1960 C CA . LEU A 1 250 ? 4.628 9.411 4.870 1.00 94.88 250 LEU A CA 1
ATOM 1961 C C . LEU A 1 250 ? 3.442 9.140 3.935 1.00 94.88 250 LEU A C 1
ATOM 1963 O O . LEU A 1 250 ? 2.840 8.068 4.010 1.00 94.88 250 LEU A O 1
ATOM 1967 N N . GLN A 1 251 ? 3.182 10.051 2.989 1.00 95.62 251 GLN A N 1
ATOM 1968 C CA . GLN A 1 251 ? 2.200 9.835 1.924 1.00 95.62 251 GLN A CA 1
ATOM 1969 C C . GLN A 1 251 ? 2.520 8.585 1.095 1.00 95.62 251 GLN A C 1
ATOM 1971 O O . GLN A 1 251 ? 1.621 7.793 0.834 1.00 95.62 251 GLN A O 1
ATOM 1976 N N . THR A 1 252 ? 3.786 8.363 0.729 1.00 95.94 252 THR A N 1
ATOM 1977 C CA . THR A 1 252 ? 4.199 7.153 0.002 1.00 95.94 252 THR A CA 1
ATOM 1978 C C . THR A 1 252 ? 3.836 5.884 0.773 1.00 95.94 252 THR A C 1
ATOM 1980 O O . THR A 1 252 ? 3.261 4.966 0.198 1.00 95.94 252 THR A O 1
ATOM 1983 N N . ILE A 1 253 ? 4.141 5.817 2.074 1.00 97.38 253 ILE A N 1
ATOM 1984 C CA . ILE A 1 253 ? 3.800 4.649 2.905 1.00 97.38 253 ILE A CA 1
ATOM 1985 C C . ILE A 1 253 ? 2.279 4.450 2.927 1.00 97.38 253 ILE A C 1
ATOM 1987 O O . ILE A 1 253 ? 1.797 3.336 2.714 1.00 97.38 253 ILE A O 1
ATOM 1991 N N . TRP A 1 254 ? 1.528 5.537 3.120 1.00 97.56 254 TRP A N 1
ATOM 1992 C CA . TRP A 1 254 ? 0.068 5.523 3.129 1.00 97.56 254 TRP A CA 1
ATOM 1993 C C . TRP A 1 254 ? -0.535 5.030 1.808 1.00 97.56 254 TRP A C 1
ATOM 1995 O O . TRP A 1 254 ? -1.430 4.184 1.826 1.00 97.56 254 TRP A O 1
ATOM 2005 N N . ASP A 1 255 ? -0.008 5.476 0.665 1.00 97.50 255 ASP A N 1
ATOM 2006 C CA . ASP A 1 255 ? -0.476 5.062 -0.662 1.00 97.50 255 ASP A CA 1
ATOM 2007 C C . ASP A 1 255 ? -0.425 3.531 -0.836 1.00 97.50 255 ASP A C 1
ATOM 2009 O O . ASP A 1 255 ? -1.380 2.937 -1.353 1.00 97.50 255 ASP A O 1
ATOM 2013 N N . TYR A 1 256 ? 0.650 2.888 -0.356 1.00 98.06 256 TYR A N 1
ATOM 2014 C CA . TYR A 1 256 ? 0.823 1.430 -0.412 1.00 98.06 256 TYR A CA 1
ATOM 2015 C C . TYR A 1 256 ? 0.005 0.675 0.629 1.00 98.06 256 TYR A C 1
ATOM 2017 O O . TYR A 1 256 ? -0.494 -0.411 0.327 1.00 98.06 256 TYR A O 1
ATOM 2025 N N . TYR A 1 257 ? -0.171 1.237 1.825 1.00 98.31 257 TYR A N 1
ATOM 2026 C CA . TYR A 1 257 ? -1.069 0.668 2.833 1.00 98.31 257 TYR A CA 1
ATOM 2027 C C . TYR A 1 257 ? -2.494 0.593 2.284 1.00 98.31 257 TYR A C 1
ATOM 2029 O O . TYR A 1 257 ? -3.122 -0.465 2.335 1.00 98.31 257 TYR A O 1
ATOM 2037 N N . VAL A 1 258 ? -2.974 1.680 1.674 1.00 97.94 258 VAL A N 1
ATOM 2038 C CA . VAL A 1 258 ? -4.305 1.732 1.059 1.00 97.94 258 VAL A CA 1
ATOM 2039 C C . VAL A 1 258 ? -4.404 0.815 -0.163 1.00 97.94 258 VAL A C 1
ATOM 2041 O O . VAL A 1 258 ? -5.398 0.104 -0.300 1.00 97.94 258 VAL A O 1
ATOM 2044 N N . ALA A 1 259 ? -3.375 0.752 -1.017 1.00 97.50 259 ALA A N 1
ATOM 2045 C CA . ALA A 1 259 ? -3.359 -0.170 -2.158 1.00 97.50 259 ALA A CA 1
ATOM 2046 C C . ALA A 1 259 ? -3.491 -1.639 -1.712 1.00 97.50 259 ALA A C 1
ATOM 2048 O O . ALA A 1 259 ? -4.314 -2.385 -2.249 1.00 97.50 259 ALA A O 1
ATOM 2049 N N . ALA A 1 260 ? -2.732 -2.041 -0.689 1.00 98.06 260 ALA A N 1
ATOM 2050 C CA . ALA A 1 260 ? -2.793 -3.388 -0.132 1.00 98.06 260 ALA A CA 1
ATOM 2051 C C . ALA A 1 260 ? -4.134 -3.670 0.561 1.00 98.06 260 ALA A C 1
ATOM 2053 O O . ALA A 1 260 ? -4.726 -4.723 0.324 1.00 98.06 260 ALA A O 1
ATOM 2054 N N . ALA A 1 261 ? -4.644 -2.724 1.355 1.00 97.50 261 ALA A N 1
ATOM 2055 C CA . ALA A 1 261 ? -5.941 -2.833 2.023 1.00 97.50 261 ALA A CA 1
ATOM 2056 C C . ALA A 1 261 ? -7.092 -3.016 1.023 1.00 97.50 261 ALA A C 1
ATOM 2058 O O . ALA A 1 261 ? -7.940 -3.888 1.221 1.00 97.50 261 ALA A O 1
ATOM 2059 N N . ASN A 1 262 ? -7.077 -2.264 -0.082 1.00 96.00 262 ASN A N 1
ATOM 2060 C CA . ASN A 1 262 ? -8.055 -2.398 -1.159 1.00 96.00 262 ASN A CA 1
ATOM 2061 C C . ASN A 1 262 ? -8.016 -3.795 -1.795 1.00 96.00 262 ASN A C 1
ATOM 2063 O O . ASN A 1 262 ? -9.076 -4.366 -2.054 1.00 96.00 262 ASN A O 1
ATOM 2067 N N . LYS A 1 263 ? -6.822 -4.375 -1.995 1.00 95.56 263 LYS A N 1
ATOM 2068 C CA . LYS A 1 263 ? -6.673 -5.731 -2.556 1.00 95.56 263 LYS A CA 1
ATOM 2069 C C . LYS A 1 263 ? -7.275 -6.812 -1.649 1.00 95.56 263 LYS A C 1
ATOM 2071 O O . LYS A 1 263 ? -7.848 -7.770 -2.155 1.00 95.56 263 LYS A O 1
ATOM 2076 N N . VAL A 1 264 ? -7.207 -6.646 -0.326 1.00 96.00 264 VAL A N 1
ATOM 2077 C CA . VAL A 1 264 ? -7.742 -7.625 0.646 1.00 96.00 264 VAL A CA 1
ATOM 2078 C C . VAL A 1 264 ? -9.135 -7.285 1.190 1.00 96.00 264 VAL A C 1
ATOM 2080 O O . VAL A 1 264 ? -9.648 -7.994 2.055 1.00 96.00 264 VAL A O 1
ATOM 2083 N N . GLY A 1 265 ? -9.756 -6.204 0.712 1.00 94.69 265 GLY A N 1
ATOM 2084 C CA . GLY A 1 265 ? -11.094 -5.786 1.138 1.00 94.69 265 GLY A CA 1
ATOM 2085 C C . GLY A 1 265 ? -11.178 -5.261 2.578 1.00 94.69 265 GLY A C 1
ATOM 2086 O O . GLY A 1 265 ? -12.229 -5.392 3.210 1.00 94.69 265 GLY A O 1
ATOM 2087 N N . LEU A 1 266 ? -10.097 -4.681 3.112 1.00 94.50 266 LEU A N 1
ATOM 2088 C CA . LEU A 1 266 ? -10.130 -3.967 4.394 1.00 94.50 266 LEU A CA 1
ATOM 2089 C C . LEU A 1 266 ? -10.729 -2.568 4.226 1.00 94.50 266 LEU A C 1
ATOM 2091 O O . LEU A 1 266 ? -10.580 -1.929 3.183 1.00 94.50 266 LEU A O 1
ATOM 2095 N N . ARG A 1 267 ? -11.405 -2.075 5.267 1.00 94.38 267 ARG A N 1
ATOM 2096 C CA . ARG A 1 267 ? -11.942 -0.709 5.274 1.00 94.38 267 ARG A CA 1
ATOM 2097 C C . ARG A 1 267 ? -10.827 0.311 5.473 1.00 94.38 267 ARG A C 1
ATOM 2099 O O . ARG A 1 267 ? -9.809 0.035 6.108 1.00 94.38 267 ARG A O 1
ATOM 2106 N N . LYS A 1 268 ? -11.066 1.534 5.003 1.00 94.06 268 LYS A N 1
ATOM 2107 C CA . LYS A 1 268 ? -10.116 2.640 5.144 1.00 94.06 268 LYS A CA 1
ATOM 2108 C C . LYS A 1 268 ? -9.845 2.990 6.608 1.00 94.06 268 LYS A C 1
ATOM 2110 O O . LYS A 1 268 ? -8.714 3.296 6.962 1.00 94.06 268 LYS A O 1
ATOM 2115 N N . GLU A 1 269 ? -10.856 2.886 7.464 1.00 95.06 269 GLU A N 1
ATOM 2116 C CA . GLU A 1 269 ? -10.751 3.133 8.904 1.00 95.06 269 GLU A CA 1
ATOM 2117 C C . GLU A 1 269 ? -9.854 2.098 9.598 1.00 95.06 269 GLU A C 1
ATOM 2119 O O . GLU A 1 269 ? -9.186 2.415 10.575 1.00 95.06 269 GLU A O 1
ATOM 2124 N N . GLU A 1 270 ? -9.814 0.868 9.085 1.00 96.38 270 GLU A N 1
ATOM 2125 C CA . GLU A 1 270 ? -9.027 -0.233 9.650 1.00 96.38 270 GLU A CA 1
ATOM 2126 C C . GLU A 1 270 ? -7.547 -0.068 9.350 1.00 96.38 270 GLU A C 1
ATOM 2128 O O . GLU A 1 270 ? -6.717 -0.087 10.259 1.00 96.38 270 GLU A O 1
ATOM 2133 N N . ILE A 1 271 ? -7.225 0.174 8.078 1.00 97.62 271 ILE A N 1
ATOM 2134 C CA . ILE A 1 271 ? -5.851 0.477 7.686 1.00 97.62 271 ILE A CA 1
ATOM 2135 C C . ILE A 1 271 ? -5.399 1.831 8.250 1.00 97.62 271 ILE A C 1
ATOM 2137 O O . ILE A 1 271 ? -4.245 1.982 8.639 1.00 97.62 271 ILE A O 1
ATOM 2141 N N . GLY A 1 272 ? -6.319 2.791 8.368 1.00 96.44 272 GLY A N 1
ATOM 2142 C CA . GLY A 1 272 ? -6.084 4.081 9.004 1.00 96.44 272 GLY A CA 1
ATOM 2143 C C . GLY A 1 272 ? -5.760 3.959 10.492 1.00 96.44 272 GLY A C 1
ATOM 2144 O O . GLY A 1 272 ? -4.809 4.582 10.952 1.00 96.44 272 GLY A O 1
ATOM 2145 N N . ALA A 1 273 ? -6.485 3.116 11.234 1.00 96.12 273 ALA A N 1
ATOM 2146 C CA . ALA A 1 273 ? -6.195 2.843 12.641 1.00 96.12 273 ALA A CA 1
ATOM 2147 C C . ALA A 1 273 ? -4.825 2.174 12.820 1.00 96.12 273 ALA A C 1
ATOM 2149 O O . ALA A 1 273 ? -4.064 2.579 13.695 1.00 96.12 273 ALA A O 1
ATOM 2150 N N . GLN A 1 274 ? -4.474 1.198 11.973 1.00 97.44 274 GLN A N 1
ATOM 2151 C CA . GLN A 1 274 ? -3.125 0.623 11.968 1.00 97.44 274 GLN A CA 1
ATOM 2152 C C . GLN A 1 274 ? -2.063 1.699 11.725 1.00 97.44 274 GLN A C 1
ATOM 2154 O O . GLN A 1 274 ? -1.102 1.798 12.485 1.00 97.44 274 GLN A O 1
ATOM 2159 N N . PHE A 1 275 ? -2.249 2.510 10.687 1.00 96.19 275 PHE A N 1
ATOM 2160 C CA . PHE A 1 275 ? -1.306 3.554 10.308 1.00 96.19 275 PHE A CA 1
ATOM 2161 C C . PHE A 1 275 ? -1.112 4.587 11.424 1.00 96.19 275 PHE A C 1
ATOM 2163 O O . PHE A 1 275 ? 0.014 4.952 11.752 1.00 96.19 275 PHE A O 1
ATOM 2170 N N . GLU A 1 276 ? -2.200 5.017 12.060 1.00 94.81 276 GLU A N 1
ATOM 2171 C CA . GLU A 1 276 ? -2.159 5.946 13.188 1.00 94.81 276 GLU A CA 1
ATOM 2172 C C . GLU A 1 276 ? -1.500 5.319 14.426 1.00 94.81 276 GLU A C 1
ATOM 2174 O O . GLU A 1 276 ? -0.769 6.008 15.128 1.00 94.81 276 GLU A O 1
ATOM 2179 N N . MET A 1 277 ? -1.660 4.016 14.668 1.00 93.94 277 MET A N 1
ATOM 2180 C CA . MET A 1 277 ? -0.963 3.312 15.756 1.00 93.94 277 MET A CA 1
ATOM 2181 C C . MET A 1 277 ? 0.537 3.112 15.493 1.00 93.94 277 MET A C 1
ATOM 2183 O O . MET A 1 277 ? 1.323 3.028 16.437 1.00 93.94 277 MET A O 1
ATOM 2187 N N . GLU A 1 278 ? 0.944 2.983 14.230 1.00 94.00 278 GLU A N 1
ATOM 2188 C CA . GLU A 1 278 ? 2.350 2.819 13.845 1.00 94.00 278 GLU A CA 1
ATOM 2189 C C . GLU A 1 278 ? 3.083 4.152 13.819 1.00 94.00 278 GLU A C 1
ATOM 2191 O O . GLU A 1 278 ? 4.191 4.275 14.333 1.00 94.00 278 GLU A O 1
ATOM 2196 N N . TYR A 1 279 ? 2.468 5.161 13.223 1.00 93.25 279 TYR A N 1
ATOM 2197 C CA . TYR A 1 279 ? 3.142 6.421 12.993 1.00 93.25 279 TYR A CA 1
ATOM 2198 C C . TYR A 1 279 ? 2.725 7.448 14.051 1.00 93.25 279 TYR A C 1
ATOM 2200 O O . TYR A 1 279 ? 3.575 8.155 14.561 1.00 93.25 279 TYR A O 1
ATOM 2208 N N . GLY A 1 280 ? 1.474 7.496 14.500 1.00 91.31 280 GLY A N 1
ATOM 2209 C CA . GLY A 1 280 ? 0.996 8.541 15.422 1.00 91.31 280 GLY A CA 1
ATOM 2210 C C . GLY A 1 280 ? 0.476 9.786 14.700 1.00 91.31 280 GLY A C 1
ATOM 2211 O O . GLY A 1 280 ? 0.273 10.832 15.320 1.00 91.31 280 GLY A O 1
ATOM 2212 N N . VAL A 1 281 ? 0.259 9.679 13.384 1.00 91.81 281 VAL A N 1
ATOM 2213 C CA . VAL A 1 281 ? -0.444 10.680 12.575 1.00 91.81 281 VAL A CA 1
ATOM 2214 C C . VAL A 1 281 ? -1.870 10.197 12.333 1.00 91.81 281 VAL A C 1
ATOM 2216 O O . VAL A 1 281 ? -2.042 9.108 11.777 1.00 91.81 281 VAL A O 1
ATOM 2219 N N . PRO A 1 282 ? -2.890 10.998 12.685 1.00 93.38 282 PRO A N 1
ATOM 2220 C CA . PRO A 1 282 ? -4.266 10.674 12.366 1.00 93.38 282 PRO A CA 1
ATOM 2221 C C . PRO A 1 282 ? -4.455 10.486 10.867 1.00 93.38 282 PRO A C 1
ATOM 2223 O O . PRO A 1 282 ? -4.216 11.403 10.079 1.00 93.38 282 PRO A O 1
ATOM 2226 N N . TRP A 1 283 ? -4.940 9.314 10.459 1.00 93.88 283 TRP A N 1
ATOM 2227 C CA . TRP A 1 283 ? -5.105 8.988 9.037 1.00 93.88 283 TRP A CA 1
ATOM 2228 C C . TRP A 1 283 ? -6.093 9.926 8.324 1.00 93.88 283 TRP A C 1
ATOM 2230 O O . TRP A 1 283 ? -6.044 10.087 7.109 1.00 93.88 283 TRP A O 1
ATOM 2240 N N . THR A 1 284 ? -6.976 10.581 9.082 1.00 94.12 284 THR A N 1
ATOM 2241 C CA . THR A 1 284 ? -7.917 11.593 8.578 1.00 94.12 284 THR A CA 1
ATOM 2242 C C . THR A 1 284 ? -7.237 12.885 8.119 1.00 94.12 284 THR A C 1
ATOM 2244 O O . THR A 1 284 ? -7.843 13.647 7.367 1.00 94.12 284 THR A O 1
ATOM 2247 N N . LEU A 1 285 ? -5.992 13.127 8.543 1.00 94.25 285 LEU A N 1
ATOM 2248 C CA . LEU A 1 285 ? -5.157 14.223 8.049 1.00 94.25 285 LEU A CA 1
ATOM 2249 C C . LEU A 1 285 ? -4.401 13.847 6.772 1.00 94.25 285 LEU A C 1
ATOM 2251 O O . LEU A 1 285 ? -3.934 14.743 6.074 1.00 94.25 285 LEU A O 1
ATOM 2255 N N . MET A 1 286 ? -4.280 12.553 6.460 1.00 95.25 286 MET A N 1
ATOM 2256 C CA . MET A 1 286 ? -3.569 12.114 5.266 1.00 95.25 286 MET A CA 1
ATOM 2257 C C . MET A 1 286 ? -4.344 12.526 4.009 1.00 95.25 286 MET A C 1
ATOM 2259 O O . MET A 1 286 ? -5.554 12.275 3.912 1.00 95.25 286 MET A O 1
ATOM 2263 N N . PRO A 1 287 ? -3.665 13.106 3.006 1.00 93.69 287 PRO A N 1
ATOM 2264 C CA . PRO A 1 287 ? -4.237 13.293 1.685 1.00 93.69 287 PRO A CA 1
ATOM 2265 C C . PRO A 1 287 ? -4.834 12.000 1.118 1.00 93.69 287 PRO A C 1
ATOM 2267 O O . PRO A 1 287 ? -4.456 10.875 1.469 1.00 93.69 287 PRO A O 1
ATOM 2270 N N . LYS A 1 288 ? -5.784 12.158 0.189 1.00 93.94 288 LYS A N 1
ATOM 2271 C CA . LYS A 1 288 ? -6.377 11.019 -0.516 1.00 93.94 288 LYS A CA 1
ATOM 2272 C C . LYS A 1 288 ? -5.268 10.212 -1.192 1.00 93.94 288 LYS A C 1
ATOM 2274 O O . LYS A 1 288 ? -4.542 10.761 -2.022 1.00 93.94 288 LYS A O 1
ATOM 2279 N N . ALA A 1 289 ? -5.195 8.923 -0.864 1.00 94.06 289 ALA A N 1
ATOM 2280 C CA . ALA A 1 289 ? -4.170 8.037 -1.385 1.00 94.06 289 ALA A CA 1
ATOM 2281 C C . ALA A 1 289 ? -4.205 8.011 -2.915 1.00 94.06 289 ALA A C 1
ATOM 2283 O O . ALA A 1 289 ? -5.283 7.918 -3.515 1.00 94.06 289 ALA A O 1
ATOM 2284 N N . LYS A 1 290 ? -3.032 8.083 -3.543 1.00 93.12 290 LYS A N 1
ATOM 2285 C CA . LYS A 1 290 ? -2.885 8.081 -5.007 1.00 93.12 290 LYS A CA 1
ATOM 2286 C C . LYS A 1 290 ? -3.429 6.802 -5.639 1.00 93.12 290 LYS A C 1
ATOM 2288 O O . LYS A 1 290 ? -3.996 6.842 -6.725 1.00 93.12 290 LYS A O 1
ATOM 2293 N N . SER A 1 291 ? -3.360 5.689 -4.913 1.00 88.00 291 SER A N 1
ATOM 2294 C CA . SER A 1 291 ? -3.964 4.410 -5.300 1.00 88.00 291 SER A CA 1
ATOM 2295 C C . SER A 1 291 ? -5.500 4.446 -5.383 1.00 88.00 291 SER A C 1
ATOM 2297 O O . SER A 1 291 ? -6.094 3.616 -6.066 1.00 88.00 291 SER A O 1
ATOM 2299 N N . GLU A 1 292 ? -6.159 5.420 -4.744 1.00 90.19 292 GLU A N 1
ATOM 2300 C CA . GLU A 1 292 ? -7.610 5.655 -4.834 1.00 90.19 292 GLU A CA 1
ATOM 2301 C C . GLU A 1 292 ? -7.980 6.727 -5.876 1.00 90.19 292 GLU A C 1
ATOM 2303 O O . GLU A 1 292 ? -9.153 7.124 -5.985 1.00 90.19 292 GLU A O 1
ATOM 2308 N N . TRP A 1 293 ? -7.001 7.298 -6.583 1.00 91.62 293 TRP A N 1
ATOM 2309 C CA . TRP A 1 293 ? -7.279 8.276 -7.630 1.00 91.62 293 TRP A CA 1
ATOM 2310 C C . TRP A 1 293 ? -7.954 7.584 -8.817 1.00 91.62 293 TRP A C 1
ATOM 2312 O O . TRP A 1 293 ? -7.693 6.428 -9.138 1.00 91.62 293 TRP A O 1
ATOM 2322 N N . THR A 1 294 ? -8.860 8.304 -9.472 1.00 89.06 294 THR A N 1
ATOM 2323 C CA . THR A 1 294 ? -9.644 7.801 -10.606 1.00 89.06 294 THR A CA 1
ATOM 2324 C C . THR A 1 294 ? -9.734 8.869 -11.683 1.00 89.06 294 THR A C 1
ATOM 2326 O O . THR A 1 294 ? -9.750 10.057 -11.363 1.00 89.06 294 THR A O 1
ATOM 2329 N N . GLY A 1 295 ? -9.897 8.461 -12.940 1.00 92.00 295 GLY A N 1
ATOM 2330 C CA . GLY A 1 295 ? -10.042 9.388 -14.061 1.00 92.00 295 GLY A CA 1
ATOM 2331 C C . GLY A 1 295 ? -8.695 9.853 -14.628 1.00 92.00 295 GLY A C 1
ATOM 2332 O O . GLY A 1 295 ? -7.681 9.197 -14.395 1.00 92.00 295 GLY A O 1
ATOM 2333 N N . PRO A 1 296 ? -8.671 10.970 -15.378 1.00 91.81 296 PRO A N 1
ATOM 2334 C CA . PRO A 1 296 ? -7.505 11.366 -16.170 1.00 91.81 296 PRO A CA 1
ATOM 2335 C C . PRO A 1 296 ? -6.225 11.580 -15.356 1.00 91.81 296 PRO A C 1
ATOM 2337 O O . PRO A 1 296 ? -5.155 11.207 -15.816 1.00 91.81 296 PRO A O 1
ATOM 2340 N N . GLU A 1 297 ? -6.328 12.130 -14.141 1.00 90.75 297 GLU A N 1
ATOM 2341 C CA . GLU A 1 297 ? -5.164 12.351 -13.267 1.00 90.75 297 GLU A CA 1
ATOM 2342 C C . GLU A 1 297 ? -4.507 11.019 -12.849 1.00 90.75 297 GLU A C 1
ATOM 2344 O O . GLU A 1 297 ? -3.285 10.913 -12.824 1.00 90.75 297 GLU A O 1
ATOM 2349 N N . ALA A 1 298 ? -5.303 9.978 -12.577 1.00 91.31 298 ALA A N 1
ATOM 2350 C CA . ALA A 1 298 ? -4.785 8.658 -12.213 1.00 91.31 298 ALA A CA 1
ATOM 2351 C C . ALA A 1 298 ? -4.139 7.941 -13.404 1.00 91.31 298 ALA A C 1
ATOM 2353 O O . ALA A 1 298 ? -3.101 7.302 -13.255 1.00 91.31 298 ALA A O 1
ATOM 2354 N N . GLU A 1 299 ? -4.742 8.054 -14.589 1.00 92.69 299 GLU A N 1
ATOM 2355 C CA . GLU A 1 299 ? -4.196 7.451 -15.807 1.00 92.69 299 GLU A CA 1
ATOM 2356 C C . GLU A 1 299 ? -2.914 8.154 -16.266 1.00 92.69 299 GLU A C 1
ATOM 2358 O O . GLU A 1 299 ? -1.969 7.480 -16.671 1.00 92.69 299 GLU A O 1
ATOM 2363 N N . ALA A 1 300 ? -2.833 9.482 -16.126 1.00 95.00 300 ALA A N 1
ATOM 2364 C CA . ALA A 1 300 ? -1.606 10.234 -16.386 1.00 95.00 300 ALA A CA 1
ATOM 2365 C C . ALA A 1 300 ? -0.468 9.794 -15.455 1.00 95.00 300 ALA A C 1
ATOM 2367 O O . ALA A 1 300 ? 0.627 9.504 -15.928 1.00 95.00 300 ALA A O 1
ATOM 2368 N N . LEU A 1 301 ? -0.750 9.653 -14.155 1.00 93.38 301 LEU A N 1
ATOM 2369 C CA . LEU A 1 301 ? 0.231 9.192 -13.172 1.00 93.38 301 LEU A CA 1
ATOM 2370 C C . LEU A 1 301 ? 0.761 7.782 -13.498 1.00 93.38 301 LEU A C 1
ATOM 2372 O O . LEU A 1 301 ? 1.968 7.547 -13.462 1.00 93.38 301 LEU A O 1
ATOM 2376 N N . LYS A 1 302 ? -0.126 6.842 -13.858 1.00 94.12 302 LYS A N 1
ATOM 2377 C CA . LYS A 1 302 ? 0.278 5.487 -14.278 1.00 94.12 302 LYS A CA 1
ATOM 2378 C C . LYS A 1 302 ? 1.096 5.507 -15.569 1.00 94.12 302 LYS A C 1
ATOM 2380 O O . LYS A 1 302 ? 2.075 4.771 -15.676 1.00 94.12 302 LYS A O 1
ATOM 2385 N N . ALA A 1 303 ? 0.700 6.327 -16.543 1.00 95.75 303 ALA A N 1
ATOM 2386 C CA . ALA A 1 303 ? 1.402 6.449 -17.817 1.00 95.75 303 ALA A CA 1
ATOM 2387 C C . ALA A 1 303 ? 2.820 7.001 -17.626 1.00 95.75 303 ALA A C 1
ATOM 2389 O O . ALA A 1 303 ? 3.768 6.412 -18.144 1.00 95.75 303 ALA A O 1
ATOM 2390 N N . GLU A 1 304 ? 2.971 8.059 -16.826 1.00 95.81 304 GLU A N 1
ATOM 2391 C CA . GLU A 1 304 ? 4.271 8.635 -16.476 1.00 95.81 304 GLU A CA 1
ATOM 2392 C C . GLU A 1 304 ? 5.155 7.603 -15.763 1.00 95.81 304 GLU A C 1
ATOM 2394 O O . GLU A 1 304 ? 6.309 7.388 -16.141 1.00 95.81 304 GLU A O 1
ATOM 2399 N N . PHE A 1 305 ? 4.597 6.896 -14.776 1.00 95.12 305 PHE A N 1
ATOM 2400 C CA . PHE A 1 305 ? 5.325 5.852 -14.063 1.00 95.12 305 PHE A CA 1
ATOM 2401 C C . PHE A 1 305 ? 5.789 4.728 -14.999 1.00 95.12 305 PHE A C 1
ATOM 2403 O O . PHE A 1 305 ? 6.940 4.292 -14.932 1.00 95.12 305 PHE A O 1
ATOM 2410 N N . LYS A 1 306 ? 4.914 4.274 -15.904 1.00 96.31 306 LYS A N 1
ATOM 2411 C CA . LYS A 1 306 ? 5.245 3.260 -16.909 1.00 96.31 306 LYS A CA 1
ATOM 2412 C C . LYS A 1 306 ? 6.354 3.736 -17.843 1.00 96.31 306 LYS A C 1
ATOM 2414 O O . LYS A 1 306 ? 7.282 2.975 -18.111 1.00 96.31 306 LYS A O 1
ATOM 2419 N N . GLU A 1 307 ? 6.286 4.973 -18.325 1.00 96.81 307 GLU A N 1
ATOM 2420 C CA . GLU A 1 307 ? 7.314 5.556 -19.191 1.00 96.81 307 GLU A CA 1
ATOM 2421 C C . GLU A 1 307 ? 8.683 5.581 -18.494 1.00 96.81 307 GLU A C 1
ATOM 2423 O O . GLU A 1 307 ? 9.675 5.078 -19.035 1.00 96.81 307 GLU A O 1
ATOM 2428 N N . GLN A 1 308 ? 8.731 6.092 -17.261 1.00 94.56 308 GLN A N 1
ATOM 2429 C CA . GLN A 1 308 ? 9.956 6.141 -16.459 1.00 94.56 308 GLN A CA 1
ATOM 2430 C C . GLN A 1 308 ? 10.488 4.734 -16.154 1.00 94.56 308 GLN A C 1
ATOM 2432 O O . GLN A 1 308 ? 11.681 4.467 -16.328 1.00 94.56 308 GLN A O 1
ATOM 2437 N N . GLY A 1 309 ? 9.608 3.807 -15.770 1.00 93.62 309 GLY A N 1
ATOM 2438 C CA . GLY A 1 309 ? 9.961 2.415 -15.498 1.00 93.62 309 GLY A CA 1
ATOM 2439 C C . GLY A 1 309 ? 10.530 1.700 -16.726 1.00 93.62 309 GLY A C 1
ATOM 2440 O O . GLY A 1 309 ? 11.533 0.990 -16.622 1.00 93.62 309 GLY A O 1
ATOM 2441 N N . LEU A 1 310 ? 9.950 1.918 -17.911 1.00 95.81 310 LEU A N 1
ATOM 2442 C CA . LEU A 1 310 ? 10.477 1.384 -19.170 1.00 95.81 310 LEU A CA 1
ATOM 2443 C C . LEU A 1 310 ? 11.854 1.966 -19.505 1.00 95.81 310 LEU A C 1
ATOM 2445 O O . LEU A 1 310 ? 12.737 1.217 -19.926 1.00 95.81 310 LEU A O 1
ATOM 2449 N N . LYS A 1 311 ? 12.070 3.266 -19.271 1.00 95.69 311 LYS A N 1
ATOM 2450 C CA . LYS A 1 311 ? 13.374 3.913 -19.480 1.00 95.69 311 LYS A CA 1
ATOM 2451 C C . LYS A 1 311 ? 14.461 3.291 -18.600 1.00 95.69 311 LYS A C 1
ATOM 2453 O O . LYS A 1 311 ? 15.506 2.904 -19.117 1.00 95.69 311 LYS A O 1
ATOM 2458 N N . VAL A 1 312 ? 14.194 3.129 -17.302 1.00 93.44 312 VAL A N 1
ATOM 2459 C CA . VAL A 1 312 ? 15.134 2.503 -16.353 1.00 93.44 312 VAL A CA 1
ATOM 2460 C C . VAL A 1 312 ? 15.424 1.056 -16.744 1.00 93.44 312 VAL A C 1
ATOM 2462 O O . VAL A 1 312 ? 16.585 0.655 -16.823 1.00 93.44 312 VAL A O 1
ATOM 2465 N N . LYS A 1 313 ? 14.386 0.271 -17.051 1.00 94.06 313 LYS A N 1
ATOM 2466 C CA . LYS A 1 313 ? 14.545 -1.131 -17.463 1.00 94.06 313 LYS A CA 1
ATOM 2467 C C . LYS A 1 313 ? 15.337 -1.269 -18.761 1.00 94.06 313 LYS A C 1
ATOM 2469 O O . LYS A 1 313 ? 16.140 -2.192 -18.874 1.00 94.06 313 LYS A O 1
ATOM 2474 N N . LYS A 1 314 ? 15.166 -0.347 -19.711 1.00 95.88 314 LYS A N 1
ATOM 2475 C CA . LYS A 1 314 ? 15.944 -0.323 -20.955 1.00 95.88 314 LYS A CA 1
ATOM 2476 C C . LYS A 1 314 ? 17.432 -0.106 -20.682 1.00 95.88 314 LYS A C 1
ATOM 2478 O O . LYS A 1 314 ? 18.242 -0.845 -21.226 1.00 95.88 314 LYS A O 1
ATOM 2483 N N . THR A 1 315 ? 17.779 0.827 -19.794 1.00 94.88 315 THR A N 1
ATOM 2484 C CA . THR A 1 315 ? 19.168 1.016 -19.346 1.00 94.88 315 THR A CA 1
ATOM 2485 C C . THR A 1 315 ? 19.694 -0.220 -18.613 1.00 94.88 315 THR A C 1
ATOM 2487 O O . THR A 1 315 ? 20.806 -0.666 -18.870 1.00 94.88 315 THR A O 1
ATOM 2490 N N . LEU A 1 316 ? 18.891 -0.843 -17.744 1.00 93.19 316 LEU A N 1
ATOM 2491 C CA . LEU A 1 316 ? 19.304 -2.062 -17.039 1.00 93.19 316 LEU A CA 1
ATOM 2492 C C . LEU A 1 316 ? 19.562 -3.238 -17.990 1.00 93.19 316 LEU A C 1
ATOM 2494 O O . LEU A 1 316 ? 20.472 -4.020 -17.728 1.00 93.19 316 LEU A O 1
ATOM 2498 N N . LEU A 1 317 ? 18.814 -3.360 -19.091 1.00 94.81 317 LEU A N 1
ATOM 2499 C CA . LEU A 1 317 ? 19.007 -4.408 -20.103 1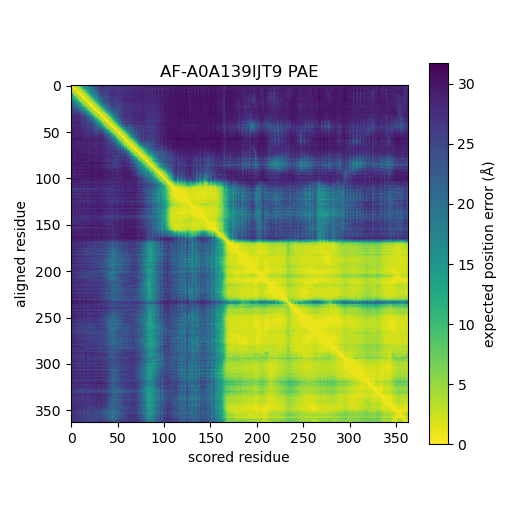.00 94.81 317 LEU A CA 1
ATOM 2500 C C . LEU A 1 317 ? 20.371 -4.355 -20.811 1.00 94.81 317 LEU A C 1
ATOM 2502 O O . LEU A 1 317 ? 20.774 -5.359 -21.401 1.00 94.81 317 LEU A O 1
ATOM 2506 N N . GLU A 1 318 ? 21.096 -3.237 -20.725 1.00 94.62 318 GLU A N 1
ATOM 2507 C CA . GLU A 1 318 ? 22.484 -3.135 -21.193 1.00 94.62 318 GLU A CA 1
ATOM 2508 C C . GLU A 1 318 ? 23.430 -4.006 -20.347 1.00 94.62 318 GLU A C 1
ATOM 2510 O O . GLU A 1 318 ? 24.479 -4.447 -20.821 1.00 94.62 318 GLU A O 1
ATOM 2515 N N . HIS A 1 319 ? 23.045 -4.322 -19.105 1.00 95.50 319 HIS A N 1
ATOM 2516 C CA . HIS A 1 319 ? 23.813 -5.199 -18.236 1.00 95.50 319 HIS A CA 1
ATOM 2517 C C . HIS A 1 319 ? 23.611 -6.684 -18.619 1.00 95.50 319 HIS A C 1
ATOM 2519 O O . HIS A 1 319 ? 22.468 -7.153 -18.678 1.00 95.50 319 HIS A O 1
ATOM 2525 N N . PRO A 1 320 ? 24.684 -7.492 -18.771 1.00 92.31 320 PRO A N 1
ATOM 2526 C CA . PRO A 1 320 ? 24.596 -8.871 -19.279 1.00 92.31 320 PRO A CA 1
ATOM 2527 C C . PRO A 1 320 ? 23.621 -9.785 -18.520 1.00 92.31 320 PRO A C 1
ATOM 2529 O O . PRO A 1 320 ? 22.977 -10.650 -19.109 1.00 92.31 320 PRO A O 1
ATOM 2532 N N . ASN A 1 321 ? 23.482 -9.573 -17.209 1.00 93.69 321 ASN A N 1
ATOM 2533 C CA . ASN A 1 321 ? 22.637 -10.399 -16.342 1.00 93.69 321 ASN A CA 1
ATOM 2534 C C . ASN A 1 321 ? 21.181 -9.914 -16.221 1.00 93.69 321 ASN A C 1
ATOM 2536 O O . ASN A 1 321 ? 20.360 -10.621 -15.636 1.00 93.69 321 ASN A O 1
ATOM 2540 N N . ALA A 1 322 ? 20.835 -8.730 -16.737 1.00 92.00 322 ALA A N 1
ATOM 2541 C CA . ALA A 1 322 ? 19.505 -8.150 -16.532 1.00 92.00 322 ALA A CA 1
ATOM 2542 C C . ALA A 1 322 ? 18.400 -8.885 -17.304 1.00 92.00 322 ALA A C 1
ATOM 2544 O O . ALA A 1 322 ? 17.273 -8.978 -16.819 1.00 92.00 322 ALA A O 1
ATOM 2545 N N . LYS A 1 323 ? 18.737 -9.504 -18.445 1.00 90.56 323 LYS A N 1
ATOM 2546 C CA . LYS A 1 323 ? 17.807 -10.309 -19.261 1.00 90.56 323 LYS A CA 1
ATOM 2547 C C . LYS A 1 323 ? 17.165 -11.474 -18.500 1.00 90.56 323 LYS A C 1
ATOM 2549 O O . LYS A 1 323 ? 16.108 -11.950 -18.891 1.00 90.56 323 LYS A O 1
ATOM 2554 N N . LYS A 1 324 ? 17.779 -11.931 -17.401 1.00 92.88 324 LYS A N 1
ATOM 2555 C CA . LYS A 1 324 ? 17.209 -12.968 -16.527 1.00 92.88 324 LYS A CA 1
ATOM 2556 C C . LYS A 1 324 ? 16.005 -12.467 -15.716 1.00 92.88 324 LYS A C 1
ATOM 2558 O O . LYS A 1 324 ? 15.182 -13.275 -15.300 1.00 92.88 324 LYS A O 1
ATOM 2563 N N . TYR A 1 325 ? 15.929 -11.162 -15.461 1.00 91.19 325 TYR A N 1
ATOM 2564 C CA . TYR A 1 325 ? 14.962 -10.562 -14.537 1.00 91.19 325 TYR A CA 1
ATOM 2565 C C . TYR A 1 325 ? 13.964 -9.630 -15.227 1.00 91.19 325 TYR A C 1
ATOM 2567 O O . TYR A 1 325 ? 12.887 -9.392 -14.688 1.00 91.19 325 TYR A O 1
ATOM 2575 N N . ILE A 1 326 ? 14.303 -9.111 -16.410 1.00 93.75 326 ILE A N 1
ATOM 2576 C CA . ILE A 1 326 ? 13.438 -8.233 -17.199 1.00 93.75 326 ILE A CA 1
ATOM 2577 C C . ILE A 1 326 ? 12.899 -9.044 -18.383 1.00 93.75 326 ILE A C 1
ATOM 2579 O O . ILE A 1 326 ? 13.656 -9.302 -19.322 1.00 93.75 326 ILE A O 1
ATOM 2583 N N . PRO A 1 327 ? 11.625 -9.479 -18.345 1.00 94.12 327 PRO A N 1
ATOM 2584 C CA . PRO A 1 327 ? 11.042 -10.236 -19.440 1.00 94.12 327 PRO A CA 1
ATOM 2585 C C . PRO A 1 327 ? 10.966 -9.362 -20.693 1.00 94.12 327 PRO A C 1
ATOM 2587 O O . PRO A 1 327 ? 10.557 -8.199 -20.638 1.00 94.12 327 PRO A O 1
ATOM 2590 N N . THR A 1 328 ? 11.361 -9.947 -21.818 1.00 96.50 328 THR A N 1
ATOM 2591 C CA . THR A 1 328 ? 11.279 -9.327 -23.140 1.00 96.50 328 THR A CA 1
ATOM 2592 C C . THR A 1 328 ? 10.515 -10.241 -24.085 1.00 96.50 328 THR A C 1
ATOM 2594 O O . THR A 1 328 ? 10.470 -11.455 -23.862 1.00 96.50 328 THR A O 1
ATOM 2597 N N . ASP A 1 329 ? 9.860 -9.657 -25.080 1.00 96.50 329 ASP A N 1
ATOM 2598 C CA . ASP A 1 329 ? 9.165 -10.400 -26.125 1.00 96.50 329 ASP A CA 1
ATOM 2599 C C . ASP A 1 329 ? 10.137 -10.911 -27.207 1.00 96.50 329 ASP A C 1
ATOM 2601 O O . ASP A 1 329 ? 11.361 -10.803 -27.090 1.00 96.50 329 ASP A O 1
ATOM 2605 N N . GLU A 1 330 ? 9.590 -11.488 -28.275 1.00 96.56 330 GLU A N 1
ATOM 2606 C CA . GLU A 1 330 ? 10.360 -11.995 -29.417 1.00 96.56 330 GLU A CA 1
ATOM 2607 C C . GLU A 1 330 ? 11.148 -10.909 -30.176 1.00 96.56 330 GLU A C 1
ATOM 2609 O O . GLU A 1 330 ? 12.150 -11.223 -30.821 1.00 96.56 330 GLU A O 1
ATOM 2614 N N . ASN A 1 331 ? 10.760 -9.637 -30.042 1.00 95.81 331 ASN A N 1
ATOM 2615 C CA . ASN A 1 331 ? 11.447 -8.488 -30.634 1.00 95.81 331 ASN A CA 1
ATOM 2616 C C . ASN A 1 331 ? 12.493 -7.875 -29.687 1.00 95.81 331 ASN A C 1
ATOM 2618 O O . ASN A 1 331 ? 13.213 -6.949 -30.067 1.00 95.81 331 ASN A O 1
ATOM 2622 N N . GLY A 1 332 ? 12.603 -8.387 -28.457 1.00 92.69 332 GLY A N 1
ATOM 2623 C CA . GLY A 1 332 ? 13.457 -7.824 -27.416 1.00 92.69 332 GLY A CA 1
ATOM 2624 C C . GLY A 1 332 ? 12.857 -6.597 -26.723 1.00 92.69 332 GLY A C 1
ATOM 2625 O O . GLY A 1 332 ? 13.576 -5.911 -25.990 1.00 92.69 332 GLY A O 1
ATOM 2626 N N . GLU A 1 333 ? 11.569 -6.308 -26.925 1.00 95.31 333 GLU A N 1
ATOM 2627 C CA . GLU A 1 333 ? 10.866 -5.231 -26.229 1.00 95.31 333 GLU A CA 1
ATOM 2628 C C . GLU A 1 333 ? 10.458 -5.673 -24.821 1.00 95.31 333 GLU A C 1
ATOM 2630 O O . GLU A 1 333 ? 10.131 -6.833 -24.576 1.00 95.31 333 GLU A O 1
ATOM 2635 N N . ILE A 1 334 ? 10.494 -4.750 -23.857 1.00 96.62 334 ILE A N 1
ATOM 2636 C CA . ILE A 1 334 ? 10.170 -5.050 -22.457 1.00 96.62 334 ILE A CA 1
ATOM 2637 C C . ILE A 1 334 ? 8.675 -5.341 -22.322 1.00 96.62 334 ILE A C 1
ATOM 2639 O O . ILE A 1 334 ? 7.838 -4.488 -22.622 1.00 96.62 334 ILE A O 1
ATOM 2643 N N . ILE A 1 335 ? 8.341 -6.501 -21.758 1.00 95.94 335 ILE A N 1
ATOM 2644 C CA . ILE A 1 335 ? 6.955 -6.853 -21.445 1.00 95.94 335 ILE A CA 1
ATOM 2645 C C . ILE A 1 335 ? 6.546 -6.130 -20.157 1.00 95.94 335 ILE A C 1
ATOM 2647 O O . ILE A 1 335 ? 7.020 -6.446 -19.062 1.00 95.94 335 ILE A O 1
ATOM 2651 N N . TRP A 1 336 ? 5.652 -5.148 -20.284 1.00 96.00 336 TRP A N 1
ATOM 2652 C CA . TRP A 1 336 ? 5.082 -4.429 -19.146 1.00 96.00 336 TRP A CA 1
ATOM 2653 C C . TRP A 1 336 ? 3.768 -5.064 -18.690 1.00 96.00 336 TRP A C 1
ATOM 2655 O O . TRP A 1 336 ? 2.735 -4.916 -19.338 1.00 96.00 336 TRP A O 1
ATOM 2665 N N . ASP A 1 337 ? 3.814 -5.733 -17.544 1.00 95.31 337 ASP A N 1
ATOM 2666 C CA . ASP A 1 337 ? 2.644 -6.275 -16.851 1.00 95.31 337 ASP A CA 1
ATOM 2667 C C . ASP A 1 337 ? 2.211 -5.295 -15.751 1.00 95.31 337 ASP A C 1
ATOM 2669 O O . ASP A 1 337 ? 2.958 -5.106 -14.793 1.00 95.31 337 ASP A O 1
ATOM 2673 N N . GLU A 1 338 ? 1.045 -4.659 -15.887 1.00 94.44 338 GLU A N 1
ATOM 2674 C CA . GLU A 1 338 ? 0.560 -3.640 -14.943 1.00 94.44 338 GLU A CA 1
ATOM 2675 C C . GLU A 1 338 ? 0.299 -4.212 -13.541 1.00 94.44 338 GLU A C 1
ATOM 2677 O O . GLU A 1 338 ? 0.528 -3.528 -12.546 1.00 94.44 338 GLU A O 1
ATOM 2682 N N . GLU A 1 339 ? -0.093 -5.483 -13.429 1.00 93.69 339 GLU A N 1
ATOM 2683 C CA . GLU A 1 339 ? -0.372 -6.118 -12.133 1.00 93.69 339 GLU A CA 1
ATOM 2684 C C . GLU A 1 339 ? 0.903 -6.401 -11.336 1.00 93.69 339 GLU A C 1
ATOM 2686 O O . GLU A 1 339 ? 0.861 -6.501 -10.109 1.00 93.69 339 GLU A O 1
ATOM 2691 N N . LYS A 1 340 ? 2.045 -6.512 -12.025 1.00 93.50 340 LYS A N 1
ATOM 2692 C CA . LYS A 1 340 ? 3.358 -6.763 -11.408 1.00 93.50 340 LYS A CA 1
ATOM 2693 C C . LYS A 1 340 ? 4.247 -5.529 -11.353 1.00 93.50 340 LYS A C 1
ATOM 2695 O O . LYS A 1 340 ? 5.034 -5.377 -10.424 1.00 93.50 340 LYS A O 1
ATOM 2700 N N . ASN A 1 341 ? 4.163 -4.682 -12.371 1.00 94.25 341 ASN A N 1
ATOM 2701 C CA . ASN A 1 341 ? 5.066 -3.559 -12.590 1.00 94.25 341 ASN A CA 1
ATOM 2702 C C . ASN A 1 341 ? 4.383 -2.209 -12.418 1.00 94.25 341 ASN A C 1
ATOM 2704 O O . ASN A 1 341 ? 5.093 -1.215 -12.398 1.00 94.25 341 ASN A O 1
ATOM 2708 N N . GLY A 1 342 ? 3.053 -2.147 -12.314 1.00 95.56 342 GLY A N 1
ATOM 2709 C CA . GLY A 1 342 ? 2.340 -0.894 -12.087 1.00 95.56 342 GLY A CA 1
ATOM 2710 C C . GLY A 1 342 ? 2.784 -0.218 -10.791 1.00 95.56 342 GLY A C 1
ATOM 2711 O O . GLY A 1 342 ? 3.275 -0.868 -9.865 1.00 95.56 342 GLY A O 1
ATOM 2712 N N . GLN A 1 343 ? 2.597 1.099 -10.705 1.00 95.19 343 GLN A N 1
ATOM 2713 C CA . GLN A 1 343 ? 3.070 1.898 -9.568 1.00 95.19 343 GLN A CA 1
ATOM 2714 C C . GLN A 1 343 ? 2.554 1.374 -8.225 1.00 95.19 343 GLN A C 1
ATOM 2716 O O . GLN A 1 343 ? 3.308 1.265 -7.270 1.00 95.19 343 GLN A O 1
ATOM 2721 N N . PHE A 1 344 ? 1.278 0.994 -8.161 1.00 96.62 344 PHE A N 1
ATOM 2722 C CA . PHE A 1 344 ? 0.641 0.473 -6.949 1.00 96.62 344 PHE A CA 1
ATOM 2723 C C . PHE A 1 344 ? 0.444 -1.049 -7.000 1.00 96.62 344 PHE A C 1
ATOM 2725 O O . PHE A 1 344 ? -0.432 -1.583 -6.320 1.00 96.62 344 PHE A O 1
ATOM 2732 N N . ALA A 1 345 ? 1.244 -1.750 -7.813 1.00 96.25 345 ALA A N 1
ATOM 2733 C CA . ALA A 1 345 ? 1.255 -3.205 -7.869 1.00 96.25 345 ALA A CA 1
ATOM 2734 C C . ALA A 1 345 ? 1.770 -3.783 -6.545 1.00 96.25 345 ALA A C 1
ATOM 2736 O O . ALA A 1 345 ? 2.908 -3.535 -6.133 1.00 96.25 345 ALA A O 1
ATOM 2737 N N . VAL A 1 346 ? 0.920 -4.572 -5.888 1.00 97.75 346 VAL A N 1
ATOM 2738 C CA . VAL A 1 346 ? 1.224 -5.222 -4.613 1.00 97.75 346 VAL A CA 1
ATOM 2739 C C . VAL A 1 346 ? 0.875 -6.705 -4.667 1.00 97.75 346 VAL A C 1
ATOM 2741 O O . VAL A 1 346 ? -0.225 -7.113 -5.057 1.00 97.75 346 VAL A O 1
ATOM 2744 N N . LEU A 1 347 ? 1.820 -7.529 -4.232 1.00 97.50 347 LEU A N 1
ATOM 2745 C CA . LEU A 1 347 ? 1.592 -8.932 -3.922 1.00 97.50 347 LEU A CA 1
ATOM 2746 C C . LEU A 1 347 ? 1.152 -9.013 -2.462 1.00 97.50 347 LEU A C 1
ATOM 2748 O O . LEU A 1 347 ? 1.850 -8.508 -1.581 1.00 97.50 347 LEU A O 1
ATOM 2752 N N . VAL A 1 348 ? 0.012 -9.647 -2.199 1.00 98.06 348 VAL A N 1
ATOM 2753 C CA . VAL A 1 348 ? -0.512 -9.778 -0.839 1.00 98.06 348 VAL A CA 1
ATOM 2754 C C . VAL A 1 348 ? -0.763 -11.244 -0.537 1.00 98.06 348 VAL A C 1
ATOM 2756 O O . VAL A 1 348 ? -1.478 -11.918 -1.272 1.00 98.06 348 VAL A O 1
ATOM 2759 N N . VAL A 1 349 ? -0.166 -11.734 0.545 1.00 98.25 349 VAL A N 1
ATOM 2760 C CA . VAL A 1 349 ? -0.290 -13.122 0.999 1.00 98.25 349 VAL A CA 1
ATOM 2761 C C . VAL A 1 349 ? -0.952 -13.172 2.364 1.00 98.25 349 VAL A C 1
ATOM 2763 O O . VAL A 1 349 ? -0.712 -12.312 3.213 1.00 98.25 349 VAL A O 1
ATOM 2766 N N . ARG A 1 350 ? -1.780 -14.188 2.598 1.00 98.44 350 ARG A N 1
ATOM 2767 C CA . ARG A 1 350 ? -2.350 -14.457 3.924 1.00 98.44 350 ARG A CA 1
ATOM 2768 C C . ARG A 1 350 ? -1.253 -14.990 4.828 1.00 98.44 350 ARG A C 1
ATOM 2770 O O . ARG A 1 350 ? -0.547 -15.915 4.432 1.00 98.44 350 ARG A O 1
ATOM 2777 N N . ILE A 1 351 ? -1.143 -14.442 6.029 1.00 98.06 351 ILE A N 1
ATOM 2778 C CA . ILE A 1 351 ? -0.236 -14.934 7.066 1.00 98.06 351 ILE A CA 1
ATOM 2779 C C . ILE A 1 351 ? -1.017 -15.304 8.324 1.00 98.06 351 ILE A C 1
ATOM 2781 O O . ILE A 1 351 ? -1.983 -14.626 8.691 1.00 98.06 351 ILE A O 1
ATOM 2785 N N . ASP A 1 352 ? -0.600 -16.380 8.978 1.00 96.38 352 ASP A N 1
ATOM 2786 C CA . ASP A 1 352 ? -1.199 -16.842 10.226 1.00 96.38 352 ASP A CA 1
ATOM 2787 C C . ASP A 1 352 ? -1.041 -15.788 11.338 1.00 96.38 352 ASP A C 1
ATOM 2789 O O . ASP A 1 352 ? 0.002 -15.140 11.471 1.00 96.38 352 ASP A O 1
ATOM 2793 N N . LYS A 1 353 ? -2.094 -15.563 12.131 1.00 95.69 353 LYS A N 1
ATOM 2794 C CA . LYS A 1 353 ? -2.068 -14.555 13.204 1.00 95.69 353 LYS A CA 1
ATOM 2795 C C . LYS A 1 353 ? -1.236 -14.957 14.419 1.00 95.69 353 LYS A C 1
ATOM 2797 O O . LYS A 1 353 ? -0.770 -14.062 15.125 1.00 95.69 353 LYS A O 1
ATOM 2802 N N . GLN A 1 354 ? -1.083 -16.250 14.689 1.00 93.44 354 GLN A N 1
ATOM 2803 C CA . GLN A 1 354 ? -0.405 -16.752 15.882 1.00 93.44 354 GLN A CA 1
ATOM 2804 C C . GLN A 1 354 ? 1.104 -16.547 15.776 1.00 93.44 354 GLN A C 1
ATOM 2806 O O . GLN A 1 354 ? 1.718 -16.023 16.707 1.00 93.44 354 GLN A O 1
ATOM 2811 N N . ASP A 1 355 ? 1.700 -16.916 14.640 1.00 93.00 355 ASP A N 1
ATOM 2812 C CA . ASP A 1 355 ? 3.138 -16.727 14.412 1.00 93.00 355 ASP A CA 1
ATOM 2813 C C . ASP A 1 355 ? 3.479 -15.435 13.651 1.00 93.00 355 ASP A C 1
ATOM 2815 O O . ASP A 1 355 ? 4.596 -14.920 13.772 1.00 93.00 355 ASP A O 1
ATOM 2819 N N . GLY A 1 356 ? 2.511 -14.876 12.917 1.00 91.56 356 GLY A N 1
ATOM 2820 C CA . GLY A 1 356 ? 2.675 -13.668 12.119 1.00 91.56 356 GLY A CA 1
ATOM 2821 C C . GLY A 1 356 ? 3.627 -13.823 10.933 1.00 91.56 356 GLY A C 1
ATOM 2822 O O . GLY A 1 356 ? 4.127 -12.799 10.466 1.00 91.56 356 GLY A O 1
ATOM 2823 N N . LEU A 1 357 ? 3.930 -15.048 10.490 1.00 93.50 357 LEU A N 1
ATOM 2824 C CA . LEU A 1 357 ? 4.952 -15.356 9.481 1.00 93.50 357 LEU A CA 1
ATOM 2825 C C . LEU A 1 357 ? 4.556 -16.482 8.512 1.00 93.50 357 LEU A C 1
ATOM 2827 O O . LEU A 1 357 ? 4.977 -16.430 7.357 1.00 93.50 357 LEU A O 1
ATOM 2831 N N . THR A 1 358 ? 3.790 -17.491 8.938 1.00 96.31 358 THR A N 1
ATOM 2832 C CA . THR A 1 358 ? 3.436 -18.630 8.077 1.00 96.31 358 THR A CA 1
ATOM 2833 C C . THR A 1 358 ? 2.444 -18.207 7.005 1.00 96.31 358 THR A C 1
ATOM 2835 O O . THR A 1 358 ? 1.349 -17.739 7.307 1.00 96.31 358 THR A O 1
ATOM 2838 N N . GLU A 1 359 ? 2.817 -18.396 5.741 1.00 97.12 359 GLU A N 1
ATOM 2839 C CA . GLU A 1 359 ? 2.017 -17.991 4.586 1.00 97.12 359 GLU A CA 1
ATOM 2840 C C . GLU A 1 359 ? 1.016 -19.079 4.170 1.00 97.12 359 GLU A C 1
ATOM 2842 O O . GLU A 1 359 ? 1.373 -20.248 4.040 1.00 97.12 359 GLU A O 1
ATOM 2847 N N . SER A 1 360 ? -0.232 -18.682 3.908 1.00 93.69 360 SER A N 1
ATOM 2848 C CA . SER A 1 360 ? -1.335 -19.570 3.490 1.00 93.69 360 SER A CA 1
ATOM 2849 C C . SER A 1 360 ? -1.783 -19.353 2.033 1.00 93.69 360 SER A C 1
ATOM 2851 O O . SER A 1 360 ? -2.850 -19.821 1.640 1.00 93.69 360 SER A O 1
ATOM 2853 N N . GLY A 1 361 ? -0.988 -18.636 1.230 1.00 92.81 361 GLY A N 1
ATOM 2854 C CA . GLY A 1 361 ? -1.261 -18.351 -0.187 1.00 92.81 361 GLY A CA 1
ATOM 2855 C C . GLY A 1 361 ? -1.531 -16.875 -0.501 1.00 92.81 361 GLY A C 1
ATOM 2856 O O . GLY A 1 361 ? -1.691 -16.049 0.401 1.00 92.81 361 GLY A O 1
ATOM 2857 N N . GLU A 1 362 ? -1.551 -16.549 -1.797 1.00 94.06 362 GLU A N 1
ATOM 2858 C CA . GLU A 1 362 ? -1.878 -15.213 -2.318 1.00 94.06 362 GLU A CA 1
ATOM 2859 C C . GLU A 1 362 ? -3.389 -14.926 -2.221 1.00 94.06 362 GLU A C 1
ATOM 2861 O O . GLU A 1 362 ? -4.204 -15.853 -2.250 1.00 94.06 362 GLU A O 1
ATOM 2866 N N . VAL A 1 363 ? -3.745 -13.647 -2.049 1.00 90.19 363 VAL A N 1
ATOM 2867 C CA . VAL A 1 363 ? -5.134 -13.153 -2.006 1.00 90.19 363 VAL A CA 1
ATOM 2868 C C . VAL A 1 363 ? -5.655 -12.791 -3.386 1.00 90.19 363 VAL A C 1
ATOM 2870 O O . VAL A 1 363 ? -4.958 -12.019 -4.086 1.00 90.19 363 VAL A O 1
#

Sequence (363 aa):
MTRPSQQTLFPRAFSSHNNITTGDLTPSTAGGDGYSESSWSRRKCSSTHFSTLDSSLYLGIPALPAPLLSHPAAPEHDRELLTWNDVVLDTRTKVSHYLTDTMTGPAPNFPTDDELLQAVSEVRKQQPELGRSKLLATLRTQYQFTISEQRLKKLVPSVNALNNPEGQKLSLPEIAEQLGIPKNALAAQSKYREKSTRTFKIYGRGEYNYGVTLNADMSILFDVSYKRVEKVAPVWHPDDQKKLADVPVLQTIWDYYVAAANKVGLRKEEIGAQFEMEYGVPWTLMPKAKSEWTGPEAEALKAEFKEQGLKVKKTLLEHPNAKKYIPTDENGEIIWDEEKNGQFAVLVVRIDKQDGLTESGEV

Foldseek 3Di:
DDDDDDDDDDDDDDDDDDDDDDDDDDDDDDDDDDDDDDDDDDDDDDDDDDDDDDDDDDDDDDDDDDDDDDDDDDDPDPDPPDDPPPPPDDDDDDDDDDDDDDDDDDDQAADDLVVVVVLLVVVCVVPVPDFLVNSVVCCCVVVVHDDDSVSSCVSPPTSVVVVPPVVPPDDLVRLCVQLVQDLQNQVVQVVCCVPAPALTWARDGDFWTKGKHAFPVLSVLLVVLSVVLVVPQVPDDPVCLLVVLVDVSLLSNVLLLVLQCVVVVHDPSNSQSSSCSNRVRRSVSHPDRLNPDDDDVNVVVQVVQVVVLQVVLVVQVVDPPSCVPFPADPVRRTDDDCCRRTPNNMWMFIDGPVVRHDTPGTD